Protein AF-A0AAU3KVI6-F1 (afdb_monomer)

Radius of gyration: 30.78 Å; Cα contacts (8 Å, |Δi|>4): 141; chains: 1; bounding box: 35×50×95 Å

Structure (mmCIF, N/CA/C/O backbone):
data_AF-A0AAU3KVI6-F1
#
_entry.id   AF-A0AAU3KVI6-F1
#
loop_
_atom_site.grou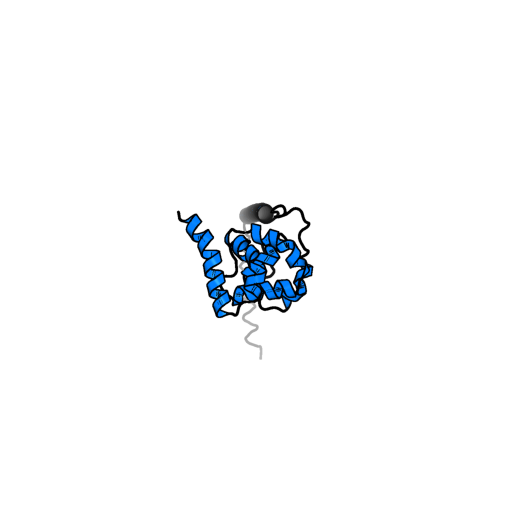p_PDB
_atom_site.id
_atom_site.type_symbol
_atom_site.label_atom_id
_atom_site.label_alt_id
_atom_site.label_comp_id
_atom_site.label_asym_id
_atom_site.label_entity_id
_atom_site.label_seq_id
_atom_site.pdbx_PDB_ins_code
_atom_site.Cartn_x
_atom_site.Cartn_y
_atom_site.Cartn_z
_atom_site.occupancy
_atom_site.B_iso_or_equiv
_atom_site.auth_seq_id
_atom_site.auth_comp_id
_atom_site.auth_asym_id
_atom_site.auth_atom_id
_atom_site.pdbx_PDB_model_num
ATOM 1 N N . MET A 1 1 ? 8.396 -27.488 80.580 1.00 44.91 1 MET A N 1
ATOM 2 C CA . MET A 1 1 ? 9.276 -26.531 79.879 1.00 44.91 1 MET A CA 1
ATOM 3 C C . MET A 1 1 ? 8.370 -25.613 79.078 1.00 44.91 1 MET A C 1
ATOM 5 O O . MET A 1 1 ? 7.793 -26.104 78.116 1.00 44.91 1 MET A O 1
ATOM 9 N N . PRO A 1 2 ? 8.112 -24.376 79.526 1.00 46.41 2 PRO A N 1
ATOM 10 C CA . PRO A 1 2 ? 7.359 -23.418 78.731 1.00 46.41 2 PRO A CA 1
ATOM 11 C C . PRO A 1 2 ? 8.260 -22.784 77.659 1.00 46.41 2 PRO A C 1
ATOM 13 O O . PRO A 1 2 ? 9.461 -22.618 77.860 1.00 46.41 2 PRO A O 1
ATOM 16 N N . ASP A 1 3 ? 7.651 -22.513 76.509 1.00 39.00 3 ASP A N 1
ATOM 17 C CA . ASP A 1 3 ? 8.240 -22.015 75.264 1.00 39.00 3 ASP A CA 1
ATOM 18 C C . ASP A 1 3 ? 8.566 -20.504 75.366 1.00 39.00 3 ASP A C 1
ATOM 20 O O . ASP A 1 3 ? 7.668 -19.720 75.694 1.00 39.00 3 ASP A O 1
ATOM 24 N N . PRO A 1 4 ? 9.814 -20.060 75.102 1.00 50.31 4 PRO A N 1
ATOM 25 C CA . PRO A 1 4 ? 10.242 -18.672 75.299 1.00 50.31 4 PRO A CA 1
ATOM 26 C C . PRO A 1 4 ? 9.672 -17.667 74.281 1.00 50.31 4 PRO A C 1
ATOM 28 O O . PRO A 1 4 ? 9.989 -16.482 74.365 1.00 50.31 4 PRO A O 1
ATOM 31 N N . ILE A 1 5 ? 8.812 -18.086 73.346 1.00 45.97 5 ILE A N 1
ATOM 32 C CA . ILE A 1 5 ? 8.166 -17.171 72.386 1.00 45.97 5 ILE A CA 1
ATOM 33 C C . ILE A 1 5 ? 6.814 -16.627 72.901 1.00 45.97 5 ILE A C 1
ATOM 35 O O . ILE A 1 5 ? 6.356 -15.576 72.452 1.00 45.97 5 ILE A O 1
ATOM 39 N N . ALA A 1 6 ? 6.196 -17.248 73.912 1.00 43.19 6 ALA A N 1
ATOM 40 C CA . ALA A 1 6 ? 4.880 -16.823 74.417 1.00 43.19 6 ALA A CA 1
ATOM 41 C C . ALA A 1 6 ? 4.916 -15.675 75.455 1.00 43.19 6 ALA A C 1
ATOM 43 O O . ALA A 1 6 ? 3.868 -15.108 75.778 1.00 43.19 6 ALA A O 1
ATOM 44 N N . GLU A 1 7 ? 6.097 -15.305 75.961 1.00 45.31 7 GLU A N 1
ATOM 45 C CA . GLU A 1 7 ? 6.272 -14.229 76.956 1.00 45.31 7 GLU A CA 1
ATOM 46 C C . GLU A 1 7 ? 6.505 -12.848 76.303 1.00 45.31 7 GLU A C 1
ATOM 48 O O . GLU A 1 7 ? 6.368 -11.817 76.954 1.00 45.31 7 GLU A O 1
ATOM 53 N N . GLY A 1 8 ? 6.812 -12.801 75.000 1.00 39.56 8 GLY A N 1
ATOM 54 C CA . GLY A 1 8 ? 7.062 -11.548 74.274 1.00 39.56 8 GLY A CA 1
ATOM 55 C C . GLY A 1 8 ? 5.800 -10.828 73.785 1.00 39.56 8 GLY A C 1
ATOM 56 O O . GLY A 1 8 ? 5.838 -9.633 73.506 1.00 39.56 8 GLY A O 1
ATOM 57 N N . CYS A 1 9 ? 4.662 -11.521 73.697 1.00 36.44 9 CYS A N 1
ATOM 58 C CA . CYS A 1 9 ? 3.447 -10.963 73.087 1.00 36.44 9 CYS A CA 1
ATOM 59 C C . CYS A 1 9 ? 2.427 -10.399 74.088 1.00 36.44 9 CYS A C 1
ATOM 61 O O . CYS A 1 9 ? 1.360 -9.953 73.672 1.00 36.44 9 CYS A O 1
ATOM 63 N N . ARG A 1 10 ? 2.726 -10.379 75.395 1.00 42.53 10 ARG A N 1
ATOM 64 C CA . ARG A 1 10 ? 1.794 -9.888 76.432 1.00 42.53 10 ARG A CA 1
ATOM 65 C C . ARG A 1 10 ? 2.142 -8.528 77.050 1.00 42.53 10 ARG A C 1
ATOM 67 O O . ARG A 1 10 ? 1.520 -8.147 78.034 1.00 42.53 10 ARG A O 1
ATOM 74 N N . ALA A 1 11 ? 3.058 -7.767 76.445 1.00 44.28 11 ALA A N 1
ATOM 75 C CA . ALA A 1 11 ? 3.484 -6.456 76.952 1.00 44.28 11 ALA A CA 1
ATOM 76 C C . ALA A 1 11 ? 3.494 -5.324 75.900 1.00 44.28 11 ALA A C 1
ATOM 78 O O . ALA A 1 11 ? 4.289 -4.397 76.007 1.00 44.28 11 ALA A O 1
ATOM 79 N N . ALA A 1 12 ? 2.619 -5.367 74.888 1.00 40.75 12 ALA A N 1
ATOM 80 C CA . ALA A 1 12 ? 2.501 -4.276 73.905 1.00 40.75 12 ALA A CA 1
ATOM 81 C C . ALA A 1 12 ? 1.055 -3.978 73.460 1.00 40.75 12 ALA A C 1
ATOM 83 O O . ALA A 1 12 ? 0.834 -3.471 72.367 1.00 40.75 12 ALA A O 1
ATOM 84 N N . ALA A 1 13 ? 0.055 -4.307 74.283 1.00 44.56 13 ALA A N 1
ATOM 85 C CA . ALA A 1 13 ? -1.359 -4.204 73.903 1.00 44.56 13 ALA A CA 1
ATOM 86 C C . ALA A 1 13 ? -2.167 -3.178 74.720 1.00 44.56 13 ALA A C 1
ATOM 88 O O . ALA A 1 13 ? -3.370 -3.362 74.878 1.00 44.56 13 ALA A O 1
ATOM 89 N N . ALA A 1 14 ? -1.550 -2.118 75.257 1.00 43.88 14 ALA A N 1
ATOM 90 C CA . ALA A 1 14 ? -2.281 -1.218 76.157 1.00 43.88 14 ALA A CA 1
ATOM 91 C C . ALA A 1 14 ? -2.067 0.299 76.007 1.00 43.88 14 ALA A C 1
ATOM 93 O O . ALA A 1 14 ? -2.672 1.005 76.802 1.00 43.88 14 ALA A O 1
ATOM 94 N N . ASP A 1 15 ? -1.297 0.838 75.044 1.00 44.56 15 ASP A N 1
ATOM 95 C CA . ASP A 1 15 ? -0.949 2.276 75.162 1.00 44.56 15 ASP A CA 1
ATOM 96 C C . ASP A 1 15 ? -0.780 3.123 73.884 1.00 44.56 15 ASP A C 1
ATOM 98 O O . ASP A 1 15 ? -0.065 4.119 73.908 1.00 44.56 15 ASP A O 1
ATOM 102 N N . GLN A 1 16 ? -1.410 2.788 72.746 1.00 42.75 16 GLN A N 1
ATOM 103 C CA . GLN A 1 16 ? -1.252 3.609 71.519 1.00 42.75 16 GLN A CA 1
ATOM 104 C C . GLN A 1 16 ? -2.511 3.809 70.657 1.00 42.75 16 GLN A C 1
ATOM 106 O O . GLN A 1 16 ? -2.411 3.982 69.445 1.00 42.75 16 GLN A O 1
ATOM 111 N N . TYR A 1 17 ? -3.706 3.861 71.249 1.00 43.19 17 TYR A N 1
ATOM 112 C CA . TYR A 1 17 ? -4.856 4.463 70.557 1.00 43.19 17 TYR A CA 1
ATOM 113 C C . TYR A 1 17 ? -4.988 5.928 70.965 1.00 43.19 17 TYR A C 1
ATOM 115 O O . TYR A 1 17 ? -5.821 6.301 71.790 1.00 43.19 17 TYR A O 1
ATOM 123 N N . THR A 1 18 ? -4.140 6.779 70.389 1.00 51.50 18 THR A N 1
ATOM 124 C CA . THR A 1 18 ? -4.346 8.226 70.430 1.00 51.50 18 THR A CA 1
ATOM 125 C C . THR A 1 18 ? -5.674 8.515 69.736 1.00 51.50 18 THR A C 1
ATOM 127 O O . THR A 1 18 ? -5.825 8.256 68.542 1.00 51.50 18 THR A O 1
ATOM 130 N N . LEU A 1 19 ? -6.658 9.018 70.485 1.00 48.59 19 LEU A N 1
ATOM 131 C CA . LEU A 1 19 ? -7.910 9.504 69.913 1.00 48.59 19 LEU A CA 1
ATOM 132 C C . LEU A 1 19 ? -7.570 10.614 68.917 1.00 48.59 19 LEU A C 1
ATOM 134 O O . LEU A 1 19 ? -7.146 11.703 69.303 1.00 48.59 19 LEU A O 1
ATOM 138 N N . VAL A 1 20 ? -7.722 10.321 67.628 1.00 55.91 20 VAL A N 1
ATOM 139 C CA . VAL A 1 20 ? -7.576 11.314 66.569 1.00 55.91 20 VAL A CA 1
ATOM 140 C C . VAL A 1 20 ? -8.676 12.359 66.788 1.00 55.91 20 VAL A C 1
ATOM 142 O O . VAL A 1 20 ? -9.851 11.982 66.838 1.00 55.91 20 VAL A O 1
ATOM 145 N N . PRO A 1 21 ? -8.352 13.654 66.962 1.00 71.38 21 PRO A N 1
ATOM 146 C CA . PRO A 1 21 ? -9.370 14.670 67.189 1.00 71.38 21 PRO A CA 1
ATOM 147 C C . PRO A 1 21 ? -10.393 14.657 66.053 1.00 71.38 21 PRO A C 1
ATOM 149 O O . PRO A 1 21 ? -10.012 14.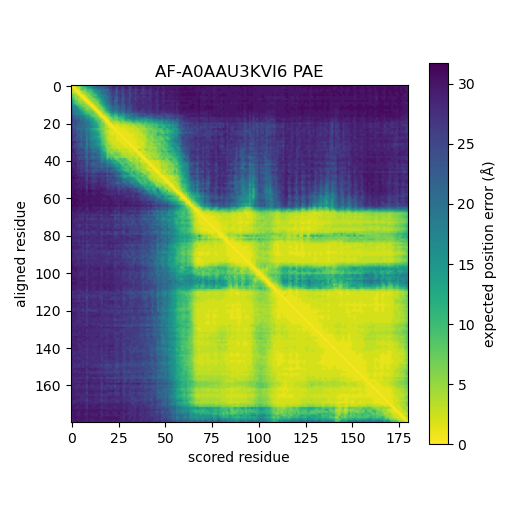608 64.884 1.00 71.38 21 PRO A O 1
ATOM 152 N N . ALA A 1 22 ? -11.686 14.739 66.377 1.00 61.53 22 ALA A N 1
ATOM 153 C CA . ALA A 1 22 ? -12.759 14.686 65.378 1.00 61.53 22 ALA A CA 1
ATOM 154 C C . ALA A 1 22 ? -12.559 15.711 64.243 1.00 61.53 22 ALA A C 1
ATOM 156 O O . ALA A 1 22 ? -12.811 15.405 63.083 1.00 61.53 22 ALA A O 1
ATOM 157 N N . ALA A 1 23 ? -12.000 16.885 64.556 1.00 62.84 23 ALA A N 1
ATOM 158 C CA . ALA A 1 23 ? -11.648 17.910 63.574 1.00 62.84 23 ALA A CA 1
ATOM 159 C C . ALA A 1 23 ? -10.616 17.439 62.528 1.00 62.84 23 ALA A C 1
ATOM 161 O O . ALA A 1 23 ? -10.684 17.837 61.370 1.00 62.84 23 ALA A O 1
ATOM 162 N N . TYR A 1 24 ? -9.678 16.571 62.913 1.00 57.25 24 TYR A N 1
ATOM 163 C CA . TYR A 1 24 ? -8.678 16.012 62.005 1.00 57.25 24 TYR A CA 1
ATOM 164 C C . TYR A 1 24 ? -9.284 14.951 61.080 1.00 57.25 24 TYR A C 1
ATOM 166 O O . TYR A 1 24 ? -8.958 14.918 59.897 1.00 57.25 24 TYR A O 1
ATOM 174 N N . VAL A 1 25 ? -10.208 14.129 61.594 1.00 62.81 25 VAL A N 1
ATOM 175 C CA . VAL A 1 25 ? -10.951 13.153 60.778 1.00 62.81 25 VAL A CA 1
ATOM 176 C C . VAL A 1 25 ? -11.848 13.867 59.767 1.00 62.81 25 VAL A C 1
ATOM 178 O O . VAL A 1 25 ? -11.845 13.498 58.599 1.00 62.81 25 VAL A O 1
ATOM 181 N N . VAL A 1 26 ? -12.556 14.922 60.183 1.00 69.75 26 VAL A N 1
ATOM 182 C CA . VAL A 1 26 ? -13.393 15.733 59.281 1.00 69.75 26 VAL A CA 1
ATOM 183 C C . VAL A 1 26 ? -12.552 16.374 58.178 1.00 69.75 26 VAL A C 1
ATOM 185 O O . VAL A 1 26 ? -12.921 16.275 57.015 1.00 69.75 26 VAL A O 1
ATOM 188 N N . ARG A 1 27 ? -11.389 16.947 58.512 1.00 70.06 27 ARG A N 1
ATOM 189 C CA . ARG A 1 27 ? -10.481 17.524 57.511 1.00 70.06 27 ARG A CA 1
ATOM 190 C C . ARG A 1 27 ? -9.964 16.477 56.517 1.00 70.06 27 ARG A C 1
ATOM 192 O O . ARG A 1 27 ? -9.928 16.748 55.329 1.00 70.06 27 ARG A O 1
ATOM 199 N N . LEU A 1 28 ? -9.597 15.284 56.988 1.00 55.28 28 LEU A N 1
ATOM 200 C CA . LEU A 1 28 ? -9.160 14.192 56.111 1.00 55.28 28 LEU A CA 1
ATOM 201 C C . LEU A 1 28 ? -10.276 13.705 55.184 1.00 55.28 28 LEU A C 1
ATOM 203 O O . LEU A 1 28 ? -10.006 13.372 54.038 1.00 55.28 28 LEU A O 1
ATOM 207 N N . LEU A 1 29 ? -11.518 13.642 55.667 1.00 59.44 29 LEU A N 1
ATOM 208 C CA . LEU A 1 29 ? -12.657 13.270 54.828 1.00 59.44 29 LEU A CA 1
ATOM 209 C C . LEU A 1 29 ? -12.931 14.332 53.758 1.00 59.44 29 LEU A C 1
ATOM 211 O O . LEU A 1 29 ? -13.143 13.962 52.610 1.00 59.44 29 LEU A O 1
ATOM 215 N N . ASP A 1 30 ? -12.832 15.615 54.107 1.00 67.38 30 ASP A N 1
ATOM 216 C CA . ASP A 1 30 ? -12.979 16.733 53.166 1.00 67.38 30 ASP A CA 1
ATOM 217 C C . ASP A 1 30 ? -11.855 16.725 52.110 1.00 67.38 30 ASP A C 1
ATOM 219 O O . ASP A 1 30 ? -12.116 16.792 50.912 1.00 67.38 30 ASP A O 1
ATOM 223 N N . GLU A 1 31 ? -10.602 16.489 52.524 1.00 66.31 31 GLU A N 1
ATOM 224 C CA . GLU A 1 31 ? -9.456 16.292 51.619 1.00 66.31 31 GLU A CA 1
ATOM 225 C C . GLU A 1 31 ? -9.655 15.068 50.692 1.00 66.31 31 GLU A C 1
ATOM 227 O O . GLU A 1 31 ? -9.320 15.106 49.503 1.00 66.31 31 GLU A O 1
ATOM 232 N N . LEU A 1 32 ? -10.239 13.974 51.194 1.00 51.00 32 LEU A N 1
ATOM 233 C CA . LEU A 1 32 ? -10.548 12.777 50.399 1.00 51.00 32 LEU A CA 1
ATOM 234 C C . LEU A 1 32 ? -11.724 12.988 49.430 1.00 51.00 32 LEU A C 1
ATOM 236 O O . LEU A 1 32 ? -11.730 12.429 48.332 1.00 51.00 32 LEU A O 1
ATOM 240 N N . GLU A 1 33 ? -12.723 13.784 49.805 1.00 65.31 33 GLU A N 1
ATOM 241 C CA . GLU A 1 33 ? -13.846 14.146 48.934 1.00 65.31 33 GLU A CA 1
ATOM 242 C C . GLU A 1 33 ? -13.423 15.146 47.857 1.00 65.31 33 GLU A C 1
ATOM 244 O O . GLU A 1 33 ? -13.804 14.996 46.690 1.00 65.31 33 GLU A O 1
ATOM 249 N N . GLN A 1 34 ? -12.562 16.101 48.209 1.00 63.69 34 GLN A N 1
ATOM 250 C CA . GLN A 1 34 ? -11.978 17.053 47.273 1.00 63.69 34 GLN A CA 1
ATOM 251 C C . GLN A 1 34 ? -11.092 16.337 46.247 1.00 63.69 34 GLN A C 1
ATOM 253 O O . GLN A 1 34 ? -11.298 16.498 45.044 1.00 63.69 34 GLN A O 1
ATOM 258 N N . THR A 1 35 ? -10.207 15.436 46.687 1.00 47.97 35 THR A N 1
ATOM 259 C CA . THR A 1 35 ? -9.390 14.618 45.771 1.00 47.97 35 THR A CA 1
ATOM 260 C C . THR A 1 35 ? -10.230 13.672 44.909 1.00 47.97 35 THR A C 1
ATOM 262 O O . THR A 1 35 ? -9.941 13.517 43.723 1.00 47.97 35 THR A O 1
ATOM 265 N N . ARG A 1 36 ? -11.312 13.080 45.440 1.00 53.78 36 ARG A N 1
ATOM 266 C CA . ARG A 1 36 ? -12.259 12.269 44.646 1.00 53.78 36 ARG A CA 1
ATOM 267 C C . ARG A 1 36 ? -12.964 13.104 43.575 1.00 53.78 36 ARG A C 1
ATOM 269 O O . ARG A 1 36 ? -13.166 12.622 42.458 1.00 53.78 36 ARG A O 1
ATOM 276 N N . THR A 1 37 ? -13.336 14.336 43.903 1.00 64.88 37 THR A N 1
ATOM 277 C CA . THR A 1 37 ? -14.001 15.264 42.978 1.00 64.88 37 THR A CA 1
ATOM 278 C C . THR A 1 37 ? -13.039 15.728 41.888 1.00 64.88 37 THR A C 1
ATOM 280 O O . THR A 1 37 ? -13.391 15.696 40.711 1.00 64.88 37 THR A O 1
ATOM 283 N N . GLU A 1 38 ? -11.800 16.060 42.250 1.00 60.25 38 GLU A N 1
ATOM 284 C CA . GLU A 1 38 ? -10.736 16.415 41.306 1.00 60.25 38 GLU A CA 1
ATOM 285 C C . GLU A 1 38 ? -10.385 15.244 40.377 1.00 60.25 38 GLU A C 1
ATOM 287 O O . GLU A 1 38 ? -10.327 15.421 39.162 1.00 60.25 38 GLU A O 1
ATOM 292 N N . GLN A 1 39 ? -10.244 14.024 40.907 1.00 51.97 39 GLN A N 1
ATOM 293 C CA . GLN A 1 39 ? -10.018 12.821 40.095 1.00 51.97 39 GLN A CA 1
ATOM 294 C C . GLN A 1 39 ? -11.201 12.512 39.171 1.00 51.97 39 GLN A C 1
ATOM 296 O O . GLN A 1 39 ? -10.991 12.098 38.032 1.00 51.97 39 GLN A O 1
ATOM 301 N N . SER A 1 40 ? -12.435 12.753 39.623 1.00 58.94 40 SER A N 1
ATOM 302 C CA . SER A 1 40 ? -13.636 12.600 38.793 1.00 58.94 40 SER A CA 1
ATOM 303 C C . SER A 1 40 ? -13.701 13.662 37.692 1.00 58.94 40 SER A C 1
ATOM 305 O O . SER A 1 40 ? -14.036 13.338 36.557 1.00 58.94 40 SER A O 1
ATOM 307 N N . ALA A 1 41 ? -13.318 14.908 37.980 1.00 57.72 41 ALA A N 1
ATOM 308 C CA . ALA A 1 41 ? -13.243 15.980 36.989 1.00 57.72 41 ALA A CA 1
ATOM 309 C C . ALA A 1 41 ? -12.151 15.714 35.942 1.00 57.72 41 ALA A C 1
ATOM 311 O O . ALA A 1 41 ? -12.402 15.865 34.749 1.00 57.72 41 ALA A O 1
ATOM 312 N N . VAL A 1 42 ? -10.974 15.240 36.364 1.00 51.09 42 VAL A N 1
ATOM 313 C CA . VAL A 1 42 ? -9.896 14.809 35.460 1.00 51.09 42 VAL A CA 1
ATOM 314 C C . VAL A 1 42 ? -10.325 13.596 34.633 1.00 51.09 42 VAL A C 1
ATOM 316 O O . VAL A 1 42 ? -10.014 13.535 33.448 1.00 51.09 42 VAL A O 1
ATOM 319 N N . HIS A 1 43 ? -11.079 12.654 35.208 1.00 41.16 43 HIS A N 1
ATOM 320 C CA . HIS A 1 43 ? -11.635 11.513 34.478 1.00 41.16 43 HIS A CA 1
ATOM 321 C C . HIS A 1 43 ? -12.649 11.951 33.414 1.00 41.16 43 HIS A C 1
ATOM 323 O O . HIS A 1 43 ? -12.557 11.501 32.277 1.00 41.16 43 HIS A O 1
ATOM 329 N N . VAL A 1 44 ? -13.555 12.878 33.741 1.00 52.44 44 VAL A N 1
ATOM 330 C CA . VAL A 1 44 ? -14.509 13.458 32.781 1.00 52.44 44 VAL A CA 1
ATOM 331 C C . VAL A 1 44 ? -13.786 14.270 31.704 1.00 52.44 44 VAL A C 1
ATOM 333 O O . VAL A 1 44 ? -14.114 14.128 30.535 1.00 52.44 44 VAL A O 1
ATOM 336 N N . GLN A 1 45 ? -12.757 15.049 32.050 1.00 49.06 45 GLN A N 1
ATOM 337 C CA . GLN A 1 45 ? -11.931 15.769 31.071 1.00 49.06 45 GLN A CA 1
ATOM 338 C C . GLN A 1 45 ? -11.108 14.827 30.184 1.00 49.06 45 GLN A C 1
ATOM 340 O O . GLN A 1 45 ? -10.932 15.110 29.004 1.00 49.06 45 GLN A O 1
ATOM 345 N N . LEU A 1 46 ? -10.623 13.702 30.716 1.00 45.00 46 LEU A N 1
ATOM 346 C CA . LEU A 1 46 ? -9.959 12.654 29.936 1.00 45.00 46 LEU A CA 1
ATOM 347 C C . LEU A 1 46 ? -10.943 11.912 29.034 1.00 45.00 46 LEU A C 1
ATOM 349 O O . LEU A 1 46 ? -10.561 11.553 27.927 1.00 45.00 46 LEU A O 1
ATOM 353 N N . MET A 1 47 ? -12.184 11.687 29.474 1.00 37.09 47 MET A N 1
ATOM 354 C CA . MET A 1 47 ? -13.242 11.117 28.635 1.00 37.09 47 MET A CA 1
ATOM 355 C C . MET A 1 47 ? -13.670 12.099 27.540 1.00 37.09 47 MET A C 1
ATOM 357 O O . MET A 1 47 ? -13.710 11.694 26.391 1.00 37.09 47 MET A O 1
ATOM 361 N N . ASP A 1 48 ? -13.847 13.387 27.843 1.00 46.50 48 ASP A N 1
ATOM 362 C CA . ASP A 1 48 ? -14.174 14.437 26.861 1.00 46.50 48 ASP A CA 1
ATOM 363 C C . ASP A 1 48 ? -13.010 14.678 25.878 1.00 46.50 48 ASP A C 1
ATOM 365 O O . ASP A 1 48 ? -13.202 14.825 24.674 1.00 46.50 48 ASP A O 1
ATOM 369 N N . ALA A 1 49 ? -11.760 14.624 26.350 1.00 41.25 49 ALA A N 1
ATOM 370 C CA . ALA A 1 49 ? -10.584 14.643 25.480 1.00 41.25 49 ALA A CA 1
ATOM 371 C C . ALA A 1 49 ? -10.484 13.371 24.624 1.00 41.25 49 ALA A C 1
ATOM 373 O O . ALA A 1 49 ? -10.074 13.447 23.470 1.00 41.25 49 ALA A O 1
ATOM 374 N N . ARG A 1 50 ? -10.876 12.209 25.157 1.00 41.75 50 ARG A N 1
ATOM 375 C CA . ARG A 1 50 ? -10.928 10.940 24.421 1.00 41.75 50 ARG A CA 1
ATOM 376 C C . ARG A 1 50 ? -12.062 10.927 23.400 1.00 41.75 50 ARG A C 1
ATOM 378 O O . ARG A 1 50 ? -11.853 10.393 22.317 1.00 41.75 50 ARG A O 1
ATOM 385 N N . ASP A 1 51 ? -13.186 11.570 23.685 1.00 40.22 51 ASP A N 1
ATOM 386 C CA . ASP A 1 51 ? -14.295 11.765 22.750 1.00 40.22 51 ASP A CA 1
ATOM 387 C C . ASP A 1 51 ? -13.914 12.766 21.650 1.00 40.22 51 ASP A C 1
ATOM 389 O O . ASP A 1 51 ? -14.187 12.507 20.484 1.00 40.22 51 ASP A O 1
ATOM 393 N N . ARG A 1 52 ? -13.144 13.821 21.958 1.00 44.38 52 ARG A N 1
ATOM 394 C CA . ARG A 1 52 ? -12.570 14.740 20.948 1.00 44.38 52 ARG A CA 1
ATOM 395 C C . ARG A 1 52 ? -11.466 14.112 20.101 1.00 44.38 52 ARG A C 1
ATOM 397 O O . ARG A 1 52 ? -11.352 14.407 18.914 1.00 44.38 52 ARG A O 1
ATOM 404 N N . VAL A 1 53 ? -10.648 13.238 20.689 1.00 46.12 53 VAL A N 1
ATOM 405 C CA . VAL A 1 53 ? -9.707 12.397 19.934 1.00 46.12 53 VAL A CA 1
ATOM 406 C C . VAL A 1 53 ? -10.492 11.419 19.061 1.00 46.12 53 VAL A C 1
ATOM 408 O O . VAL A 1 53 ? -10.159 11.273 17.894 1.00 46.12 53 VAL A O 1
ATOM 411 N N . THR A 1 54 ? -11.595 10.855 19.560 1.00 39.50 54 THR A N 1
ATOM 412 C CA . THR A 1 54 ? -12.495 9.993 18.781 1.00 39.50 54 THR A CA 1
ATOM 413 C C . THR A 1 54 ? -13.179 10.767 17.647 1.00 39.50 54 THR A C 1
ATOM 415 O O . THR A 1 54 ? -13.263 10.236 16.549 1.00 39.50 54 THR A O 1
ATOM 418 N N . GLU A 1 55 ? -13.586 12.025 17.832 1.00 40.56 55 GLU A N 1
ATOM 419 C CA . GLU A 1 55 ? -14.127 12.896 16.770 1.00 40.56 55 GLU A CA 1
ATOM 420 C C . GLU A 1 55 ? -13.071 13.312 15.730 1.00 40.56 55 GLU A C 1
ATOM 422 O O . GLU A 1 55 ? -13.402 13.480 14.561 1.00 40.56 55 GLU A O 1
ATOM 427 N N . LEU A 1 56 ? -11.792 13.431 16.106 1.00 40.41 56 LEU A N 1
ATOM 428 C CA . LEU A 1 56 ? -10.687 13.663 15.159 1.00 40.41 56 LEU A CA 1
ATOM 429 C C . LEU A 1 56 ? -10.198 12.372 14.475 1.00 40.41 56 LEU A C 1
ATOM 431 O O . LEU A 1 56 ? -9.599 12.424 13.395 1.00 40.41 56 LEU A O 1
ATOM 435 N N . GLU A 1 57 ? -10.433 11.214 15.096 1.00 42.19 57 GLU A N 1
ATOM 436 C CA . GLU A 1 57 ? -10.102 9.880 14.583 1.00 42.19 57 GLU A CA 1
ATOM 437 C C . GLU A 1 57 ? -11.228 9.256 13.749 1.00 42.19 57 GLU A C 1
ATOM 439 O O . GLU A 1 57 ? -10.961 8.385 12.914 1.00 42.19 57 GLU A O 1
ATOM 444 N N . THR A 1 58 ? -12.464 9.717 13.928 1.00 42.28 58 THR A N 1
ATOM 445 C CA . THR A 1 58 ? -13.647 9.199 13.246 1.00 42.28 58 THR A CA 1
ATOM 446 C C . THR A 1 58 ? -14.006 10.119 12.094 1.00 42.28 58 THR A C 1
ATOM 448 O O . THR A 1 58 ? -14.282 11.295 12.280 1.00 42.28 58 THR A O 1
ATOM 451 N N . PHE A 1 59 ? -14.065 9.531 10.901 1.00 42.69 59 PHE A N 1
ATOM 452 C CA . PHE A 1 59 ? -14.635 10.124 9.695 1.00 42.69 59 PHE A CA 1
ATOM 453 C C . PHE A 1 59 ? -13.703 11.064 8.914 1.00 42.69 59 PHE A C 1
ATOM 455 O O . PHE A 1 59 ? -13.829 12.285 8.911 1.00 42.69 59 PHE A O 1
ATOM 462 N N . MET A 1 60 ? -12.829 10.463 8.101 1.00 42.34 60 MET A N 1
ATOM 463 C CA . MET A 1 60 ? -12.795 10.945 6.721 1.00 42.34 60 MET A CA 1
ATOM 464 C C . MET A 1 60 ? -14.089 10.441 6.070 1.00 42.34 60 MET A C 1
ATOM 466 O O . MET A 1 60 ? -14.278 9.221 6.028 1.00 42.34 60 MET A O 1
ATOM 470 N N . PRO A 1 61 ? -14.994 11.325 5.610 1.00 41.34 61 PRO A N 1
ATOM 471 C CA . PRO A 1 61 ? -16.028 10.904 4.679 1.00 41.34 61 PRO A CA 1
ATOM 472 C C . PRO A 1 61 ? -15.307 10.273 3.495 1.00 41.34 61 PRO A C 1
ATOM 474 O O . PRO A 1 61 ? -14.281 10.807 3.072 1.00 41.34 61 PRO A O 1
ATOM 477 N N . GLY A 1 62 ? -15.825 9.137 3.031 1.00 41.03 62 GLY A N 1
ATOM 478 C CA . GLY A 1 62 ? -15.268 8.333 1.952 1.00 41.03 62 GLY A CA 1
ATOM 479 C C . GLY A 1 62 ? -14.499 9.161 0.932 1.00 41.03 62 GLY A C 1
ATOM 480 O O . GLY A 1 62 ? -15.061 9.974 0.200 1.00 41.03 62 GLY A O 1
ATOM 481 N N . ILE A 1 63 ? -13.192 8.933 0.912 1.00 44.97 63 ILE A N 1
ATOM 482 C CA . ILE A 1 63 ? -12.416 8.995 -0.316 1.00 44.97 63 ILE A CA 1
ATOM 483 C C . ILE A 1 63 ? -13.187 8.055 -1.264 1.00 44.97 63 ILE A C 1
ATOM 485 O O . ILE A 1 63 ? -13.227 6.853 -1.016 1.00 44.97 63 ILE A O 1
ATOM 489 N N . GLY A 1 64 ? -13.941 8.626 -2.210 1.00 43.41 64 GLY A N 1
ATOM 490 C CA . GLY A 1 64 ? -14.895 7.963 -3.112 1.00 43.41 64 GLY A CA 1
ATOM 491 C C . GLY A 1 64 ? -16.241 7.508 -2.510 1.00 43.41 64 GLY A C 1
ATOM 492 O O . GLY A 1 64 ? -16.341 7.010 -1.397 1.00 43.41 64 GLY A O 1
ATOM 493 N N . ALA A 1 65 ? -17.311 7.666 -3.292 1.00 47.09 65 ALA A N 1
ATOM 494 C CA . ALA A 1 65 ? -18.728 7.554 -2.916 1.00 47.09 65 ALA A CA 1
ATOM 495 C C . ALA A 1 65 ? -19.266 6.136 -2.563 1.00 47.09 65 ALA A C 1
ATOM 497 O O . ALA A 1 65 ? -20.456 5.879 -2.748 1.00 47.09 65 ALA A O 1
ATOM 498 N N . GLY A 1 66 ? -18.424 5.212 -2.085 1.00 56.84 66 GLY A N 1
ATOM 499 C CA . GLY A 1 66 ? -18.804 3.843 -1.701 1.00 56.84 66 GLY A CA 1
ATOM 500 C C . GLY A 1 66 ? -18.817 3.615 -0.184 1.00 56.84 66 GLY A C 1
ATOM 501 O O . GLY A 1 66 ? -18.127 4.311 0.559 1.00 56.84 66 GLY A O 1
ATOM 502 N N . GLU A 1 67 ? -19.594 2.634 0.292 1.00 68.94 67 GLU A N 1
ATOM 503 C CA . GLU A 1 67 ? -19.484 2.171 1.684 1.00 68.94 67 GLU A CA 1
ATOM 504 C C . GLU A 1 67 ? -18.071 1.613 1.949 1.00 68.94 67 GLU A C 1
ATOM 506 O O . GLU A 1 67 ? -17.550 0.870 1.113 1.00 68.94 67 GLU A O 1
ATOM 511 N N . PRO A 1 68 ? -17.449 1.926 3.104 1.00 81.62 68 PRO A N 1
ATOM 512 C CA . PRO A 1 68 ? -16.171 1.335 3.482 1.00 81.62 68 PRO A CA 1
ATOM 513 C C . PRO A 1 68 ? -16.258 -0.192 3.526 1.00 81.62 68 PRO A C 1
ATOM 515 O O . PRO A 1 68 ? -17.215 -0.758 4.060 1.00 81.62 68 PRO A O 1
ATOM 518 N N . MET A 1 69 ? -15.221 -0.871 3.039 1.00 86.50 69 MET A N 1
ATOM 519 C CA . MET A 1 69 ? -15.142 -2.324 3.141 1.00 86.50 69 MET A CA 1
ATOM 520 C C . MET A 1 69 ? -15.116 -2.751 4.619 1.00 86.50 69 MET A C 1
ATOM 522 O O . MET A 1 69 ? -14.438 -2.124 5.444 1.00 86.50 69 MET A O 1
ATOM 526 N N . PRO A 1 70 ? -15.798 -3.845 4.997 1.00 86.38 70 PRO A N 1
ATOM 527 C CA . PRO A 1 70 ? -15.747 -4.332 6.365 1.00 86.38 70 PRO A CA 1
ATOM 528 C C . PRO A 1 70 ? -14.351 -4.883 6.683 1.00 86.38 70 PRO A C 1
ATOM 530 O O . PRO A 1 70 ? -13.768 -5.634 5.905 1.00 86.38 70 PRO A O 1
ATOM 533 N N . LEU A 1 71 ? -13.825 -4.585 7.877 1.00 84.38 71 LEU A N 1
ATOM 534 C CA . LEU A 1 71 ? -12.503 -5.074 8.304 1.00 84.38 71 LEU A CA 1
ATOM 535 C C . LEU A 1 71 ? -12.408 -6.613 8.292 1.00 84.38 71 LEU A C 1
ATOM 537 O O . LEU A 1 71 ? -11.327 -7.167 8.100 1.00 84.38 71 LEU A O 1
ATOM 541 N N . SER A 1 72 ? -13.539 -7.306 8.464 1.00 86.25 72 SER A N 1
ATOM 542 C CA . SER A 1 72 ? -13.623 -8.767 8.385 1.00 86.25 72 SER A CA 1
ATOM 543 C C . SER A 1 72 ? -13.212 -9.325 7.021 1.00 86.25 72 SER A C 1
ATOM 545 O O . SER A 1 72 ? -12.690 -10.438 6.985 1.00 86.25 72 SER A O 1
ATOM 547 N N . ALA A 1 73 ? -13.343 -8.557 5.932 1.00 85.62 73 ALA A N 1
ATOM 548 C CA . ALA A 1 73 ? -12.855 -8.949 4.606 1.00 85.62 73 ALA A CA 1
ATOM 549 C C . ALA A 1 73 ? -11.335 -9.201 4.599 1.00 85.62 73 ALA A C 1
ATOM 551 O O . ALA A 1 73 ? -10.838 -10.039 3.855 1.00 85.62 73 ALA A O 1
ATOM 552 N N . PHE A 1 74 ? -10.596 -8.536 5.491 1.00 88.50 74 PHE A N 1
ATOM 553 C CA . PHE A 1 74 ? -9.142 -8.648 5.609 1.00 88.50 74 PHE A CA 1
ATOM 554 C C . PHE A 1 74 ? -8.693 -9.563 6.755 1.00 88.50 74 PHE A C 1
ATOM 556 O O . PHE A 1 74 ? -7.491 -9.707 6.978 1.00 88.50 74 PHE A O 1
ATOM 563 N N . ALA A 1 75 ? -9.618 -10.175 7.505 1.00 87.69 75 ALA A N 1
ATOM 564 C CA . ALA A 1 75 ? -9.306 -10.859 8.763 1.00 87.69 75 ALA A CA 1
ATOM 565 C C . ALA A 1 75 ? -8.280 -11.989 8.596 1.00 87.69 75 ALA A C 1
ATOM 567 O O . ALA A 1 75 ? -7.339 -12.082 9.383 1.00 87.69 75 ALA A O 1
ATOM 568 N N . ASN A 1 76 ? -8.428 -12.810 7.551 1.00 87.44 76 ASN A N 1
ATOM 569 C CA . ASN A 1 76 ? -7.494 -13.899 7.275 1.00 87.44 76 ASN A CA 1
ATOM 570 C C . ASN A 1 76 ? -6.086 -13.359 6.981 1.00 87.44 76 ASN A C 1
ATOM 572 O O . ASN A 1 76 ? -5.123 -13.755 7.630 1.00 87.44 76 ASN A O 1
ATOM 576 N N . TRP A 1 77 ? -5.976 -12.374 6.084 1.00 87.19 77 TRP A N 1
ATOM 577 C CA . TRP A 1 77 ? -4.697 -11.741 5.751 1.00 87.19 77 TRP A CA 1
ATOM 578 C C . TRP A 1 77 ? -4.037 -11.076 6.967 1.00 87.19 77 TRP A C 1
ATOM 580 O O . TRP A 1 77 ? -2.853 -11.281 7.231 1.00 87.19 77 TRP A O 1
ATOM 590 N N . LEU A 1 78 ? -4.813 -10.322 7.752 1.00 86.50 78 LEU A N 1
ATOM 591 C CA . LEU A 1 78 ? -4.345 -9.670 8.976 1.00 86.50 78 LEU A CA 1
ATOM 592 C C . LEU A 1 78 ? -3.821 -10.665 10.021 1.00 86.50 78 LEU A C 1
ATOM 594 O O . LEU A 1 78 ? -2.976 -10.289 10.836 1.00 86.50 78 LEU A O 1
ATOM 598 N N . HIS A 1 79 ? -4.306 -11.908 9.998 1.00 81.69 79 HIS A N 1
ATOM 599 C CA . HIS A 1 79 ? -3.893 -12.959 10.918 1.00 81.69 79 HIS A CA 1
ATOM 600 C C . HIS A 1 79 ? -2.664 -13.742 10.434 1.00 81.69 79 HIS A C 1
ATOM 602 O O . HIS A 1 79 ? -1.804 -14.070 11.249 1.00 81.69 79 HIS A O 1
ATOM 608 N N . THR A 1 80 ? -2.566 -14.043 9.136 1.00 78.69 80 THR A N 1
ATOM 609 C CA . THR A 1 80 ? -1.621 -15.058 8.634 1.00 78.69 80 THR A CA 1
ATOM 610 C C . THR A 1 80 ? -0.442 -14.514 7.834 1.00 78.69 80 THR A C 1
ATOM 612 O O . THR A 1 80 ? 0.507 -15.257 7.591 1.00 78.69 80 THR A O 1
ATOM 615 N N . ALA A 1 81 ? -0.496 -13.268 7.363 1.00 83.12 81 ALA A N 1
ATOM 616 C CA . ALA A 1 81 ? 0.462 -12.766 6.382 1.00 83.12 81 ALA A CA 1
ATOM 617 C C . ALA A 1 81 ? 1.636 -11.973 6.975 1.00 83.12 81 ALA A C 1
ATOM 619 O O . ALA A 1 81 ? 1.543 -11.395 8.061 1.00 83.12 81 ALA A O 1
ATOM 620 N N . ASP A 1 82 ? 2.718 -11.882 6.194 1.00 81.19 82 ASP A N 1
ATOM 621 C CA . ASP A 1 82 ? 3.773 -10.886 6.390 1.00 81.19 82 ASP A CA 1
ATOM 622 C C . ASP A 1 82 ? 3.283 -9.507 5.917 1.00 81.19 82 ASP A C 1
ATOM 624 O O . ASP A 1 82 ? 2.792 -9.356 4.794 1.00 81.19 82 ASP A O 1
ATOM 628 N N . ARG A 1 83 ? 3.374 -8.500 6.791 1.00 83.50 83 ARG A N 1
ATOM 629 C CA . ARG A 1 83 ? 2.675 -7.212 6.649 1.00 83.50 83 ARG A CA 1
ATOM 630 C C . ARG A 1 83 ? 3.632 -6.042 6.812 1.00 83.50 83 ARG A C 1
ATOM 632 O O . ARG A 1 83 ? 4.475 -6.029 7.704 1.00 83.50 83 ARG A O 1
ATOM 639 N N . GLY A 1 84 ? 3.434 -5.025 5.979 1.00 84.94 84 GLY A N 1
ATOM 640 C CA . GLY A 1 84 ? 4.142 -3.746 6.041 1.00 84.94 84 GLY A CA 1
ATOM 641 C C . GLY A 1 84 ? 3.184 -2.572 6.233 1.00 84.94 84 GLY A C 1
ATOM 642 O O . GLY A 1 84 ? 1.968 -2.716 6.064 1.00 84.94 84 GLY A O 1
ATOM 643 N N . LEU A 1 85 ? 3.736 -1.400 6.557 1.00 86.50 85 LEU A N 1
ATOM 644 C CA . LEU A 1 85 ? 2.960 -0.164 6.723 1.00 86.50 85 LEU A CA 1
ATOM 645 C C . LEU A 1 85 ? 2.186 0.198 5.447 1.00 86.50 85 LEU A C 1
ATOM 647 O O . LEU A 1 85 ? 1.021 0.574 5.533 1.00 86.50 85 LEU A O 1
ATOM 651 N N . SER A 1 86 ? 2.772 -0.052 4.275 1.00 87.88 86 SER A N 1
ATOM 652 C CA . SER A 1 86 ? 2.131 0.138 2.971 1.00 87.88 86 SER A CA 1
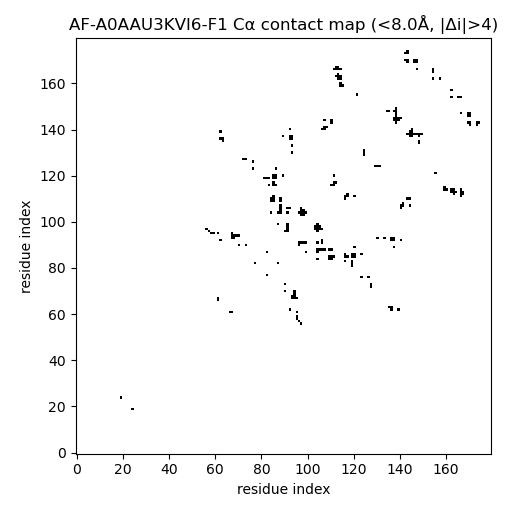ATOM 653 C C . SER A 1 86 ? 0.868 -0.707 2.779 1.00 87.88 86 SER A C 1
ATOM 655 O O . SER A 1 86 ? -0.191 -0.184 2.440 1.00 87.88 86 SER A O 1
ATOM 657 N N . SER A 1 87 ? 0.923 -2.002 3.099 1.00 89.00 87 SER A N 1
ATOM 658 C CA . SER A 1 87 ? -0.261 -2.877 3.044 1.00 89.00 87 SER A CA 1
ATOM 659 C C . SER A 1 87 ? -1.330 -2.493 4.078 1.00 89.00 87 SER A C 1
ATOM 661 O O . SER A 1 87 ? -2.523 -2.647 3.833 1.00 89.00 87 SER A O 1
ATOM 663 N N . HIS A 1 88 ? -0.926 -1.952 5.231 1.00 89.00 88 HIS A N 1
ATOM 664 C CA . HIS A 1 88 ? -1.858 -1.427 6.229 1.00 89.00 88 HIS A CA 1
ATOM 665 C C . HIS A 1 88 ? -2.525 -0.127 5.775 1.00 89.00 88 HIS A C 1
ATOM 667 O O . HIS A 1 88 ? -3.700 0.067 6.075 1.00 89.00 88 HIS A O 1
ATOM 673 N N . ALA A 1 89 ? -1.815 0.737 5.045 1.00 88.25 89 ALA A N 1
ATOM 674 C CA . ALA A 1 89 ? -2.389 1.955 4.484 1.00 88.25 89 ALA A CA 1
ATOM 675 C C . ALA A 1 89 ? -3.519 1.644 3.496 1.00 88.25 89 ALA A C 1
ATOM 677 O O . ALA A 1 89 ? -4.555 2.300 3.559 1.00 88.25 89 ALA A O 1
ATOM 678 N N . ILE A 1 90 ? -3.372 0.592 2.678 1.00 90.62 90 ILE A N 1
ATOM 679 C CA . ILE A 1 90 ? -4.451 0.087 1.813 1.00 90.62 90 ILE A CA 1
ATOM 680 C C . ILE A 1 90 ? -5.678 -0.290 2.651 1.00 90.62 90 ILE A C 1
ATOM 682 O O . ILE A 1 90 ? -6.762 0.240 2.432 1.00 90.62 90 ILE A O 1
ATOM 686 N N . ILE A 1 91 ? -5.517 -1.158 3.655 1.00 90.25 91 ILE A N 1
ATOM 687 C CA . ILE A 1 91 ? -6.643 -1.591 4.502 1.00 90.25 91 ILE A CA 1
ATOM 688 C C . ILE A 1 91 ? -7.268 -0.392 5.229 1.00 90.25 91 ILE A C 1
ATOM 690 O O . ILE A 1 91 ? -8.490 -0.287 5.307 1.00 90.25 91 ILE A O 1
ATOM 694 N N . GLY A 1 92 ? -6.454 0.526 5.751 1.00 86.38 92 GLY A N 1
ATOM 695 C CA . GLY A 1 92 ? -6.929 1.733 6.424 1.00 86.38 92 GLY A CA 1
ATOM 696 C C . GLY A 1 92 ? -7.774 2.614 5.506 1.00 86.38 92 GLY A C 1
ATOM 697 O O . GLY A 1 92 ? -8.870 3.013 5.894 1.00 86.38 92 GLY A O 1
ATOM 698 N N . ALA A 1 93 ? -7.319 2.833 4.271 1.00 86.38 93 ALA A N 1
ATOM 699 C CA . ALA A 1 93 ? -8.053 3.594 3.264 1.00 86.38 93 ALA A CA 1
ATOM 700 C C . ALA A 1 93 ? -9.388 2.934 2.899 1.00 86.38 93 ALA A C 1
ATOM 702 O O . ALA A 1 93 ? -10.426 3.589 2.933 1.00 86.38 93 ALA A O 1
ATOM 703 N N . LEU A 1 94 ? -9.378 1.626 2.631 1.00 88.44 94 LEU A N 1
ATOM 704 C CA . LEU A 1 94 ? -10.571 0.893 2.194 1.00 88.44 94 LEU A CA 1
ATOM 705 C C . LEU A 1 94 ? -11.600 0.679 3.307 1.00 88.44 94 LEU A C 1
ATOM 707 O O . LEU A 1 94 ? -12.792 0.586 3.035 1.00 88.44 94 LEU A O 1
ATOM 711 N N . THR A 1 95 ? -11.155 0.600 4.562 1.00 85.19 95 THR A N 1
ATOM 712 C CA . THR A 1 95 ? -12.037 0.400 5.727 1.00 85.19 95 THR A CA 1
ATOM 713 C C . THR A 1 95 ? -12.391 1.706 6.445 1.00 85.19 95 THR A C 1
ATOM 715 O O . THR A 1 95 ? -13.146 1.679 7.418 1.00 85.19 95 THR A O 1
ATOM 718 N N . GLY A 1 96 ? -11.829 2.843 6.015 1.00 79.94 96 GLY A N 1
ATOM 719 C CA . GLY A 1 96 ? -11.973 4.139 6.686 1.00 79.94 96 GLY A CA 1
ATOM 720 C C . GLY A 1 96 ? -11.324 4.203 8.077 1.00 79.94 96 GLY A C 1
ATOM 721 O O . GLY A 1 96 ? -11.684 5.056 8.889 1.00 79.94 96 GLY A O 1
ATOM 722 N N . ARG A 1 97 ? -10.393 3.292 8.391 1.00 72.69 97 ARG A N 1
ATOM 723 C CA . ARG A 1 97 ? -9.764 3.174 9.716 1.00 72.69 97 ARG A CA 1
ATOM 724 C C . ARG A 1 97 ? -8.383 3.818 9.743 1.00 72.69 97 ARG A C 1
ATOM 726 O O . ARG A 1 97 ? -7.515 3.495 8.939 1.00 72.69 97 ARG A O 1
ATOM 733 N N . ARG A 1 98 ? -8.140 4.648 10.761 1.00 65.06 98 ARG A N 1
ATOM 734 C CA . ARG A 1 98 ? -6.815 5.230 11.063 1.00 65.06 98 ARG A CA 1
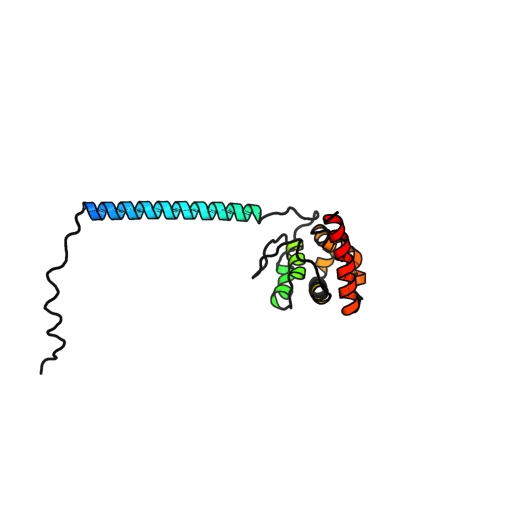ATOM 735 C C . ARG A 1 98 ? -5.929 4.328 11.925 1.00 65.06 98 ARG A C 1
ATOM 737 O O . ARG A 1 98 ? -4.741 4.576 12.102 1.00 65.06 98 ARG A O 1
ATOM 744 N N . THR A 1 99 ? -6.493 3.265 12.486 1.00 62.69 99 THR A N 1
ATOM 745 C CA . THR A 1 99 ? -5.769 2.309 13.325 1.00 62.69 99 THR A CA 1
ATOM 746 C C . THR A 1 99 ? -6.164 0.885 12.959 1.00 62.69 99 THR A C 1
ATOM 748 O O . THR A 1 99 ? -7.329 0.585 12.684 1.00 62.69 99 THR A O 1
ATOM 751 N N . LEU A 1 100 ? -5.174 -0.007 12.948 1.00 65.56 100 LEU A N 1
ATOM 752 C CA . LEU A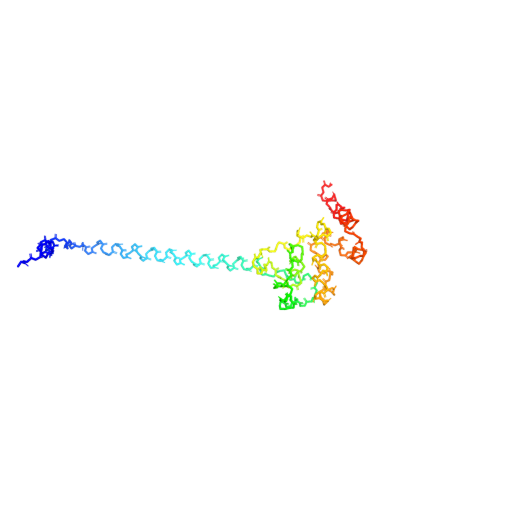 1 100 ? -5.368 -1.444 12.771 1.00 65.56 100 LEU A CA 1
ATOM 753 C C . LEU A 1 100 ? -4.856 -2.180 14.015 1.00 65.56 100 LEU A C 1
ATOM 755 O O . LEU A 1 100 ? -4.040 -1.629 14.760 1.00 65.56 100 LEU A O 1
ATOM 759 N N . PRO A 1 101 ? -5.306 -3.424 14.270 1.00 64.19 101 PRO A N 1
ATOM 760 C CA . PRO A 1 101 ? -4.866 -4.179 15.437 1.00 64.19 101 PRO A CA 1
ATOM 761 C C . PRO A 1 101 ? -3.335 -4.215 15.562 1.00 64.19 101 PRO A C 1
ATOM 763 O O . PRO A 1 101 ? -2.631 -4.737 14.696 1.00 64.19 101 PRO A O 1
ATOM 766 N N . GLY A 1 102 ? -2.830 -3.635 16.654 1.00 61.34 102 GLY A N 1
ATOM 767 C CA . GLY A 1 102 ? -1.411 -3.624 17.005 1.00 61.34 102 GLY A CA 1
ATOM 768 C C . GLY A 1 102 ? -0.543 -2.553 16.334 1.00 61.34 102 GLY A C 1
ATOM 769 O O . GLY A 1 102 ? 0.655 -2.552 16.614 1.00 61.34 102 GLY A O 1
ATOM 770 N N . ARG A 1 103 ? -1.076 -1.654 15.483 1.00 61.59 103 ARG A N 1
ATOM 771 C CA . ARG A 1 103 ? -0.296 -0.538 14.898 1.00 61.59 103 ARG A CA 1
ATOM 772 C C . ARG A 1 103 ? -1.135 0.712 14.570 1.00 61.59 103 ARG A C 1
ATOM 774 O O . ARG A 1 103 ? -2.217 0.575 13.994 1.00 61.59 103 ARG A O 1
ATOM 781 N N . PRO A 1 104 ? -0.618 1.930 14.830 1.00 58.94 104 PRO A N 1
ATOM 782 C CA . PRO A 1 104 ? -1.163 3.138 14.216 1.00 58.94 104 PRO A CA 1
ATOM 783 C C . PRO A 1 104 ? -0.955 3.083 12.694 1.00 58.94 104 PRO A C 1
ATOM 785 O O . PRO A 1 104 ? 0.104 2.649 12.234 1.00 58.94 104 PRO A O 1
ATOM 788 N N . VAL A 1 105 ? -1.960 3.493 11.915 1.00 57.91 105 VAL A N 1
ATOM 789 C CA . VAL A 1 105 ? -1.857 3.610 10.454 1.00 57.91 105 VAL A CA 1
ATOM 790 C C . VAL A 1 105 ? -1.937 5.086 10.103 1.00 57.91 105 VAL A C 1
ATOM 792 O O . VAL A 1 105 ? -3.008 5.688 10.137 1.00 57.91 105 VAL A O 1
ATOM 795 N N . VAL A 1 106 ? -0.802 5.688 9.753 1.00 60.66 106 VAL A N 1
ATOM 796 C CA . VAL A 1 106 ? -0.824 7.032 9.173 1.00 60.66 106 VAL A CA 1
ATOM 797 C C . VAL A 1 106 ? -1.203 6.884 7.704 1.00 60.66 106 VAL A C 1
ATOM 799 O O . VAL A 1 106 ? -0.365 6.632 6.838 1.00 60.66 106 VAL A O 1
ATOM 802 N N . VAL A 1 107 ? -2.505 6.951 7.438 1.00 61.59 107 VAL A N 1
ATOM 803 C CA . VAL A 1 107 ? -3.050 6.792 6.090 1.00 61.59 107 VAL A CA 1
ATOM 804 C C . VAL A 1 107 ? -2.499 7.919 5.205 1.00 61.59 107 VAL A C 1
ATOM 806 O O . VAL A 1 107 ? -2.641 9.094 5.530 1.00 61.59 107 VAL A O 1
ATOM 809 N N . GLY A 1 108 ? -1.827 7.547 4.112 1.00 61.69 108 GLY A N 1
ATOM 810 C CA . GLY A 1 108 ? -1.346 8.466 3.075 1.00 61.69 108 GLY A CA 1
ATOM 811 C C . GLY A 1 108 ? 0.151 8.759 3.025 1.00 61.69 108 GLY A C 1
ATOM 812 O O . GLY A 1 108 ? 0.616 9.170 1.968 1.00 61.69 108 GLY A O 1
ATOM 813 N N . ILE A 1 109 ? 0.933 8.482 4.075 1.00 72.62 109 ILE A N 1
ATOM 814 C CA . ILE A 1 109 ? 2.410 8.621 4.014 1.00 72.62 109 ILE A CA 1
ATOM 815 C C . ILE A 1 109 ? 3.155 7.297 3.812 1.00 72.62 109 ILE A C 1
ATOM 817 O O . ILE A 1 109 ? 4.340 7.285 3.498 1.00 72.62 109 ILE A O 1
ATOM 821 N N . GLU A 1 110 ? 2.452 6.183 3.990 1.00 85.75 110 GLU A N 1
ATOM 822 C CA . GLU A 1 110 ? 3.015 4.837 3.967 1.00 85.75 110 GLU A CA 1
ATOM 823 C C . GLU A 1 110 ? 2.728 4.183 2.612 1.00 85.75 110 GLU A C 1
ATOM 825 O O . GLU A 1 110 ? 1.785 3.408 2.479 1.00 85.75 110 GLU A O 1
ATOM 830 N N . TRP A 1 111 ? 3.485 4.533 1.575 1.00 91.06 111 TRP A N 1
ATOM 831 C CA . TRP A 1 111 ? 3.437 3.874 0.262 1.00 91.06 111 TRP A CA 1
ATOM 832 C C . TRP A 1 111 ? 4.617 2.906 0.088 1.00 91.06 111 TRP A C 1
ATOM 834 O O . TRP A 1 111 ? 5.592 2.995 0.836 1.00 91.06 111 TRP A O 1
ATOM 844 N N . PRO A 1 112 ? 4.565 1.969 -0.878 1.00 94.69 112 PRO A N 1
ATOM 845 C CA . PRO A 1 112 ? 5.707 1.122 -1.202 1.00 94.69 112 PRO A CA 1
ATOM 846 C C . PRO A 1 112 ? 6.974 1.916 -1.534 1.00 94.69 112 PRO A C 1
ATOM 848 O O . PRO A 1 112 ? 6.953 2.761 -2.429 1.00 94.69 112 PRO A O 1
ATOM 851 N N . LEU A 1 113 ? 8.075 1.633 -0.830 1.00 92.62 113 LEU A N 1
ATOM 852 C CA . LEU A 1 113 ? 9.388 2.241 -1.094 1.00 92.62 113 LEU A CA 1
ATOM 853 C C . LEU A 1 113 ? 10.325 1.303 -1.854 1.00 92.62 113 LEU A C 1
ATOM 855 O O . LEU A 1 113 ? 11.285 1.752 -2.476 1.00 92.62 113 LEU A O 1
ATOM 859 N N . ASP A 1 114 ? 10.049 0.004 -1.798 1.00 93.88 114 ASP A N 1
ATOM 860 C CA . ASP A 1 114 ? 10.803 -1.020 -2.500 1.00 93.88 114 ASP A CA 1
ATOM 861 C C . ASP A 1 114 ? 9.893 -2.136 -3.032 1.00 93.88 114 ASP A C 1
ATOM 863 O O . ASP A 1 114 ? 8.681 -2.193 -2.784 1.00 93.88 114 ASP A O 1
ATOM 867 N N . ALA A 1 115 ? 10.492 -3.058 -3.783 1.00 94.94 115 ALA A N 1
ATOM 868 C CA . ALA A 1 115 ? 9.780 -4.202 -4.331 1.00 94.94 115 ALA A CA 1
ATOM 869 C C . ALA A 1 115 ? 9.201 -5.147 -3.259 1.00 94.94 115 ALA A C 1
ATOM 871 O O . ALA A 1 115 ? 8.222 -5.845 -3.522 1.00 94.94 115 ALA A O 1
ATOM 872 N N . GLY A 1 116 ? 9.786 -5.204 -2.059 1.00 93.56 116 GLY A N 1
ATOM 873 C CA . GLY A 1 116 ? 9.266 -6.005 -0.950 1.00 93.56 116 GLY A CA 1
ATOM 874 C C . GLY A 1 116 ? 7.974 -5.421 -0.380 1.00 93.56 116 GLY A C 1
ATOM 875 O O . GLY A 1 116 ? 7.012 -6.160 -0.152 1.00 93.56 116 GLY A O 1
ATOM 876 N N . ASP A 1 117 ? 7.926 -4.102 -0.199 1.00 94.56 117 ASP A N 1
ATOM 877 C CA . ASP A 1 117 ? 6.715 -3.382 0.189 1.00 94.56 117 ASP A CA 1
ATOM 878 C C . ASP A 1 117 ? 5.604 -3.548 -0.844 1.00 94.56 117 ASP A C 1
ATOM 880 O O . ASP A 1 117 ? 4.459 -3.834 -0.476 1.00 94.56 117 ASP A O 1
ATOM 884 N N . PHE A 1 118 ? 5.940 -3.390 -2.127 1.00 96.62 118 PHE A N 1
ATOM 885 C CA . PHE A 1 118 ? 4.978 -3.554 -3.211 1.00 96.62 118 PHE A CA 1
ATOM 886 C C . PHE A 1 118 ? 4.433 -4.979 -3.239 1.00 96.62 118 PHE A C 1
ATOM 888 O O . PHE A 1 118 ? 3.221 -5.171 -3.284 1.00 96.62 118 PHE A O 1
ATOM 895 N N . TRP A 1 119 ? 5.300 -5.989 -3.113 1.00 94.75 119 TRP A N 1
ATOM 896 C CA . TRP A 1 119 ? 4.862 -7.381 -3.119 1.00 94.75 119 TRP A CA 1
ATOM 897 C C . TRP A 1 119 ? 3.911 -7.706 -1.963 1.00 94.75 119 TRP A C 1
ATOM 899 O O . TRP A 1 119 ? 2.928 -8.411 -2.162 1.00 94.75 119 TRP A O 1
ATOM 909 N N . ARG A 1 120 ? 4.129 -7.155 -0.761 1.00 94.50 120 ARG A N 1
ATOM 910 C CA . ARG A 1 120 ? 3.169 -7.311 0.349 1.00 94.50 120 ARG A CA 1
ATOM 911 C C . ARG A 1 120 ? 1.808 -6.686 0.037 1.00 94.50 120 ARG A C 1
ATOM 913 O O . ARG A 1 120 ? 0.786 -7.262 0.405 1.00 94.50 120 ARG A O 1
ATOM 920 N N . CYS A 1 121 ? 1.783 -5.542 -0.646 1.00 95.38 121 CYS A N 1
ATOM 921 C CA . CYS A 1 121 ? 0.539 -4.920 -1.107 1.00 95.38 121 CYS A CA 1
ATOM 922 C C . CYS A 1 121 ? -0.148 -5.765 -2.187 1.00 95.38 121 CYS A C 1
ATOM 924 O O . CYS A 1 121 ? -1.345 -6.019 -2.114 1.00 95.38 121 CYS A O 1
ATOM 926 N N . GLU A 1 122 ? 0.613 -6.261 -3.154 1.00 96.31 122 GLU A N 1
ATOM 927 C CA . GLU A 1 122 ? 0.106 -7.105 -4.234 1.00 96.31 122 GLU A CA 1
ATOM 928 C C . GLU A 1 122 ? -0.455 -8.436 -3.705 1.00 96.31 122 GLU A C 1
ATOM 930 O O . GLU A 1 122 ? -1.516 -8.888 -4.137 1.00 96.31 122 GLU A O 1
ATOM 935 N N . GLN A 1 123 ? 0.195 -9.039 -2.709 1.00 95.19 123 GLN A N 1
ATOM 936 C CA . GLN A 1 123 ? -0.295 -10.250 -2.050 1.00 95.19 123 GLN A CA 1
ATOM 937 C C . GLN A 1 123 ? -1.585 -10.001 -1.255 1.00 95.19 123 GLN A C 1
ATOM 939 O O . GLN A 1 123 ? -2.484 -10.842 -1.295 1.00 95.19 123 GLN A O 1
ATOM 944 N N . LEU A 1 124 ? -1.719 -8.840 -0.603 1.00 94.81 124 LEU A N 1
ATOM 945 C CA . LEU A 1 124 ? -2.981 -8.405 0.004 1.00 94.81 124 LEU A CA 1
ATOM 946 C C . LEU A 1 124 ? -4.102 -8.339 -1.048 1.00 94.81 124 LEU A C 1
ATOM 948 O O . LEU A 1 124 ? -5.165 -8.918 -0.837 1.00 94.81 124 LEU A O 1
ATOM 952 N N . LEU A 1 125 ? -3.858 -7.698 -2.195 1.00 95.00 125 LEU A N 1
ATOM 953 C CA . LEU A 1 125 ? -4.845 -7.562 -3.277 1.00 95.00 125 LEU A CA 1
ATOM 954 C C . LEU A 1 125 ? -5.160 -8.885 -3.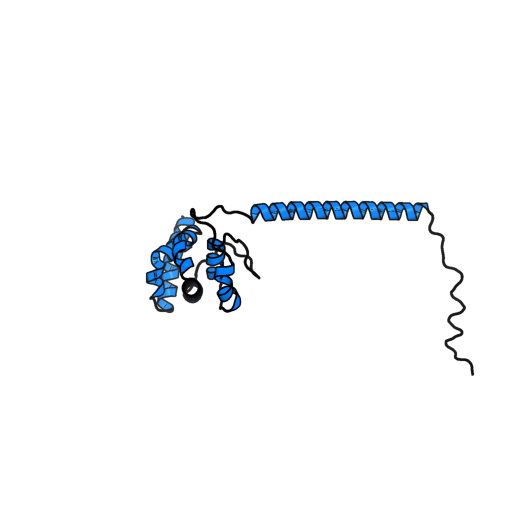991 1.00 95.00 125 LEU A C 1
ATOM 956 O O . LEU A 1 125 ? -6.186 -9.007 -4.653 1.00 95.00 125 LEU A O 1
ATOM 960 N N . ARG A 1 126 ? -4.278 -9.884 -3.898 1.00 94.31 126 ARG A N 1
ATOM 961 C CA . ARG A 1 126 ? -4.560 -11.258 -4.349 1.00 94.31 126 ARG A CA 1
ATOM 962 C C . ARG A 1 126 ? -5.395 -12.031 -3.335 1.00 94.31 126 ARG A C 1
ATOM 964 O O . ARG A 1 126 ? -6.208 -12.857 -3.735 1.00 94.31 126 ARG A O 1
ATOM 971 N N . ALA A 1 127 ? -5.183 -11.781 -2.044 1.00 93.81 127 ALA A N 1
ATOM 972 C CA . ALA A 1 127 ? -5.950 -12.400 -0.969 1.00 93.81 127 ALA A CA 1
ATOM 973 C C . ALA A 1 127 ? -7.370 -11.824 -0.848 1.00 93.81 127 ALA A C 1
ATOM 975 O O . ALA A 1 127 ? -8.272 -12.549 -0.437 1.00 93.81 127 ALA A O 1
ATOM 976 N N . VAL A 1 128 ? -7.558 -10.551 -1.210 1.00 94.44 128 VAL A N 1
ATOM 977 C CA . VAL A 1 128 ? -8.855 -9.856 -1.229 1.00 94.44 128 VAL A CA 1
ATOM 978 C C . VAL A 1 128 ? -9.039 -9.179 -2.596 1.00 94.44 128 VAL A C 1
ATOM 980 O O . VAL A 1 128 ? -8.760 -7.986 -2.726 1.00 94.44 128 VAL A O 1
ATOM 983 N N . PRO A 1 129 ? -9.442 -9.923 -3.642 1.00 93.56 129 PRO A N 1
ATOM 984 C CA . PRO A 1 129 ? -9.559 -9.396 -5.004 1.00 93.56 129 PRO A CA 1
ATOM 985 C C . PRO A 1 129 ? -10.501 -8.195 -5.134 1.00 93.56 129 PRO A C 1
ATOM 987 O O . PRO A 1 129 ? -10.224 -7.294 -5.922 1.00 93.56 129 PRO A O 1
ATOM 990 N N . GLU A 1 130 ? -11.559 -8.137 -4.324 1.00 89.81 130 GLU A N 1
ATOM 991 C CA . GLU A 1 130 ? -12.533 -7.039 -4.287 1.00 89.81 130 GLU A CA 1
ATOM 992 C C . GLU A 1 130 ? -11.869 -5.701 -3.924 1.00 89.81 130 GLU A C 1
ATOM 994 O O . GLU A 1 130 ? -12.283 -4.643 -4.388 1.00 89.81 130 GLU A O 1
ATOM 999 N N . ALA A 1 131 ? -10.765 -5.729 -3.167 1.00 90.69 131 ALA A N 1
ATOM 1000 C CA . ALA A 1 131 ? -10.003 -4.527 -2.840 1.00 90.69 131 ALA A CA 1
ATOM 1001 C C . ALA A 1 131 ? -9.411 -3.840 -4.087 1.00 90.69 131 ALA A C 1
ATOM 1003 O O . ALA A 1 131 ? -9.167 -2.631 -4.058 1.00 90.69 131 ALA A O 1
ATOM 1004 N N . ARG A 1 132 ? -9.207 -4.573 -5.196 1.00 92.12 132 ARG A N 1
ATOM 1005 C CA . ARG A 1 132 ? -8.704 -3.994 -6.454 1.00 92.12 132 ARG A CA 1
ATOM 1006 C C . ARG A 1 132 ? -9.687 -3.024 -7.098 1.00 92.12 132 ARG A C 1
ATOM 1008 O O . ARG A 1 132 ? -9.260 -2.072 -7.746 1.00 92.12 132 ARG A O 1
ATOM 1015 N N . GLU A 1 133 ? -10.985 -3.226 -6.894 1.00 89.56 133 GLU A N 1
ATOM 1016 C CA . GLU A 1 133 ? -12.029 -2.349 -7.443 1.00 89.56 133 GLU A CA 1
ATOM 1017 C C . GLU A 1 133 ? -11.988 -0.951 -6.810 1.00 89.56 133 GLU A C 1
ATOM 1019 O O . GLU A 1 133 ? -12.463 0.027 -7.383 1.00 89.56 133 GLU A O 1
ATOM 1024 N N . HIS A 1 134 ? -11.339 -0.841 -5.650 1.00 90.12 134 HIS A N 1
ATOM 1025 C CA . HIS A 1 134 ? -11.229 0.380 -4.868 1.00 90.12 134 HIS A CA 1
ATOM 1026 C C . HIS A 1 134 ? -9.832 1.018 -4.933 1.00 90.12 134 HIS A C 1
ATOM 1028 O O . HIS A 1 134 ? -9.517 1.908 -4.143 1.00 90.12 134 HIS A O 1
ATOM 1034 N N . MET A 1 135 ? -8.983 0.617 -5.889 1.00 90.12 135 MET A N 1
ATOM 1035 C CA . MET A 1 135 ? -7.620 1.156 -6.030 1.00 90.12 135 MET A CA 1
ATOM 1036 C C . MET A 1 135 ? -7.583 2.669 -6.276 1.00 90.12 135 MET A C 1
ATOM 1038 O O . MET A 1 135 ? -6.635 3.334 -5.862 1.00 90.12 135 MET A O 1
ATOM 1042 N N . LEU A 1 136 ? -8.634 3.238 -6.874 1.00 88.56 136 LEU A N 1
ATOM 1043 C CA . LEU A 1 136 ? -8.772 4.691 -7.021 1.00 88.56 136 LEU A CA 1
ATOM 1044 C C . LEU A 1 136 ? -8.824 5.410 -5.665 1.00 88.56 136 LEU A C 1
ATOM 1046 O O . LEU A 1 136 ? -8.254 6.487 -5.529 1.00 88.56 136 LEU A O 1
ATOM 1050 N N . LEU A 1 137 ? -9.405 4.785 -4.638 1.00 85.69 137 LEU A N 1
ATOM 1051 C CA . LEU A 1 137 ? -9.438 5.363 -3.293 1.00 85.69 137 LEU A CA 1
ATOM 1052 C C . LEU A 1 137 ? -8.036 5.412 -2.680 1.00 85.69 137 LEU A C 1
ATOM 1054 O O . LEU A 1 137 ? -7.680 6.325 -1.944 1.00 85.69 137 LEU A O 1
ATOM 1058 N N . ILE A 1 138 ? -7.206 4.426 -3.011 1.00 89.25 138 ILE A N 1
ATOM 1059 C CA . ILE A 1 138 ? -5.814 4.379 -2.566 1.00 89.25 138 ILE A CA 1
ATOM 1060 C C . ILE A 1 138 ? -5.003 5.460 -3.294 1.00 89.25 138 ILE A C 1
ATOM 1062 O O . ILE A 1 138 ? -4.180 6.128 -2.673 1.00 89.25 138 ILE A O 1
ATOM 1066 N N . ALA A 1 139 ? -5.266 5.689 -4.584 1.00 90.19 139 ALA A N 1
ATOM 1067 C CA . ALA A 1 139 ? -4.619 6.743 -5.367 1.00 90.19 139 ALA A CA 1
ATOM 1068 C C . ALA A 1 139 ? -4.859 8.151 -4.793 1.00 90.19 139 ALA A C 1
ATOM 1070 O O . ALA A 1 139 ? -3.980 9.007 -4.871 1.00 90.19 139 ALA A O 1
ATOM 1071 N N . GLU A 1 140 ? -6.026 8.389 -4.194 1.00 86.44 140 GLU A N 1
ATOM 1072 C CA . GLU A 1 140 ? -6.396 9.670 -3.580 1.00 86.44 140 GLU A CA 1
ATOM 1073 C C . GLU A 1 140 ? -5.662 9.955 -2.255 1.00 86.44 140 GLU A C 1
ATOM 1075 O O . GLU A 1 140 ? -5.690 11.084 -1.765 1.00 86.44 140 GLU A O 1
ATOM 1080 N N . LEU A 1 141 ? -4.962 8.970 -1.680 1.00 85.19 141 LEU A N 1
ATOM 1081 C CA . LEU A 1 141 ? -4.259 9.142 -0.407 1.00 85.19 141 LEU A CA 1
ATOM 1082 C C . LEU A 1 141 ? -3.064 10.097 -0.494 1.00 85.19 141 LEU A C 1
ATOM 1084 O O . LEU A 1 141 ? -2.777 10.821 0.462 1.00 85.19 141 LEU A O 1
ATOM 1088 N N . SER A 1 142 ? -2.327 10.059 -1.605 1.00 86.56 142 SER A N 1
ATOM 1089 C CA . SER A 1 142 ? -1.178 10.930 -1.843 1.00 86.56 142 SER A CA 1
ATOM 1090 C C . SER A 1 142 ? -0.762 10.937 -3.316 1.00 86.56 142 SER A C 1
ATOM 1092 O O . SER A 1 142 ? -1.075 10.003 -4.056 1.00 86.56 142 SER A O 1
ATOM 1094 N N . PRO A 1 143 ? 0.009 11.945 -3.760 1.00 90.06 143 PRO A N 1
ATOM 1095 C CA . PRO A 1 143 ? 0.590 11.948 -5.100 1.00 90.06 143 PRO A CA 1
ATOM 1096 C C . PRO A 1 143 ? 1.475 10.726 -5.400 1.00 90.06 143 PRO A C 1
ATOM 1098 O O . PRO A 1 143 ? 1.503 10.260 -6.536 1.00 90.06 143 PRO A O 1
ATOM 1101 N N . GLU A 1 144 ? 2.193 10.195 -4.405 1.00 92.50 144 GLU A N 1
ATOM 1102 C CA . GLU A 1 144 ? 2.984 8.969 -4.555 1.00 92.50 144 GLU A CA 1
ATOM 1103 C C . GLU A 1 144 ? 2.096 7.746 -4.779 1.00 92.50 144 GLU A C 1
ATOM 1105 O O . GLU A 1 144 ? 2.348 6.974 -5.702 1.00 92.50 144 GLU A O 1
ATOM 1110 N N . TRP A 1 145 ? 1.028 7.591 -3.991 1.00 93.56 145 TRP A N 1
ATOM 1111 C CA . TRP A 1 145 ? 0.054 6.527 -4.220 1.00 93.56 145 TRP A CA 1
ATOM 1112 C C . TRP A 1 145 ? -0.617 6.666 -5.583 1.00 93.56 145 TRP A C 1
ATOM 1114 O O . TRP A 1 145 ? -0.729 5.675 -6.297 1.00 93.56 145 TRP A O 1
ATOM 1124 N N . SER A 1 146 ? -0.992 7.882 -5.981 1.00 93.94 146 SER A N 1
ATOM 1125 C CA . SER A 1 146 ? -1.551 8.154 -7.306 1.00 93.94 146 SER A CA 1
ATOM 1126 C C . SER A 1 146 ? -0.625 7.673 -8.428 1.00 93.94 146 SER A C 1
ATOM 1128 O O . SER A 1 146 ? -1.069 6.947 -9.319 1.00 93.94 146 SER A O 1
ATOM 1130 N N . ALA A 1 147 ? 0.672 7.991 -8.346 1.00 95.19 147 ALA A N 1
ATOM 1131 C CA . ALA A 1 147 ? 1.663 7.543 -9.322 1.00 95.19 147 ALA A CA 1
ATOM 1132 C C . ALA A 1 147 ? 1.825 6.013 -9.334 1.00 95.19 147 ALA A C 1
ATOM 1134 O O . ALA A 1 147 ? 1.886 5.411 -10.403 1.00 95.19 147 ALA A O 1
ATOM 1135 N N . LEU A 1 148 ? 1.867 5.368 -8.166 1.00 96.62 148 LEU A N 1
ATOM 1136 C CA . LEU A 1 148 ? 2.001 3.910 -8.081 1.00 96.62 148 LEU A CA 1
ATOM 1137 C C . LEU A 1 148 ? 0.760 3.181 -8.607 1.00 96.62 148 LEU A C 1
ATOM 1139 O O . LEU A 1 148 ? 0.894 2.227 -9.368 1.00 96.62 148 LEU A O 1
ATOM 1143 N N . VAL A 1 149 ? -0.443 3.634 -8.239 1.00 96.38 149 VAL A N 1
ATOM 1144 C CA . VAL A 1 149 ? -1.709 3.037 -8.693 1.00 96.38 149 VAL A CA 1
ATOM 1145 C C . VAL A 1 149 ? -1.869 3.172 -10.207 1.00 96.38 149 VAL A C 1
ATOM 1147 O O . VAL A 1 149 ? -2.282 2.213 -10.854 1.00 96.38 149 VAL A O 1
ATOM 1150 N N . ALA A 1 150 ? -1.479 4.310 -10.790 1.00 96.50 150 ALA A N 1
ATOM 1151 C CA . ALA A 1 150 ? -1.531 4.521 -12.238 1.00 96.50 150 ALA A CA 1
ATOM 1152 C C . ALA A 1 150 ? -0.662 3.535 -13.043 1.00 96.50 150 ALA A C 1
ATOM 1154 O O . ALA A 1 150 ? -0.916 3.326 -14.226 1.00 96.50 150 ALA A O 1
ATOM 1155 N N . HIS A 1 151 ? 0.342 2.926 -12.407 1.00 97.06 151 HIS A N 1
ATOM 1156 C CA . HIS A 1 151 ? 1.268 1.973 -13.022 1.00 97.06 151 HIS A CA 1
ATOM 1157 C C . HIS A 1 151 ? 1.199 0.576 -12.388 1.00 97.06 151 HIS A C 1
ATOM 1159 O O . HIS A 1 151 ? 2.107 -0.228 -12.583 1.00 97.06 151 HIS A O 1
ATOM 1165 N N . TRP A 1 152 ? 0.153 0.271 -11.613 1.00 97.25 152 TRP A N 1
ATOM 1166 C CA . TRP A 1 152 ? 0.138 -0.913 -10.749 1.00 97.25 152 TRP A CA 1
ATOM 1167 C C . TRP A 1 152 ? 0.364 -2.227 -11.501 1.00 97.25 152 TRP A C 1
ATOM 1169 O O . TRP A 1 152 ? 1.192 -3.041 -11.091 1.00 97.25 152 TRP A O 1
ATOM 1179 N N . ASP A 1 153 ? -0.350 -2.424 -12.609 1.00 96.06 153 ASP A N 1
ATOM 1180 C CA . ASP A 1 153 ? -0.280 -3.664 -13.385 1.00 96.06 153 ASP A CA 1
ATOM 1181 C C . ASP A 1 153 ? 1.085 -3.837 -14.067 1.00 96.06 153 ASP A C 1
ATOM 1183 O O . ASP A 1 153 ? 1.626 -4.943 -14.090 1.00 96.06 153 ASP A O 1
ATOM 1187 N N . ASP A 1 154 ? 1.690 -2.739 -14.532 1.00 96.75 154 ASP A N 1
ATOM 1188 C CA . ASP A 1 154 ? 3.048 -2.744 -15.085 1.00 96.75 154 ASP A CA 1
ATOM 1189 C C . ASP A 1 154 ? 4.079 -3.094 -14.005 1.00 96.75 154 ASP A C 1
ATOM 1191 O O . ASP A 1 154 ? 5.002 -3.871 -14.242 1.00 96.75 154 ASP A O 1
ATOM 1195 N N . LEU A 1 155 ? 3.924 -2.550 -12.794 1.00 96.94 155 LEU A N 1
ATOM 1196 C CA . LEU A 1 155 ? 4.803 -2.853 -11.661 1.00 96.94 155 LEU A CA 1
ATOM 1197 C C . LEU A 1 155 ? 4.691 -4.328 -11.244 1.00 96.94 155 LEU A C 1
ATOM 1199 O O . LEU A 1 155 ? 5.699 -4.954 -10.912 1.00 96.94 155 LEU A O 1
ATOM 1203 N N . ALA A 1 156 ? 3.489 -4.905 -11.302 1.00 95.31 156 ALA A N 1
ATOM 1204 C CA . ALA A 1 156 ? 3.221 -6.278 -10.875 1.00 95.31 156 ALA A CA 1
ATOM 1205 C C . ALA A 1 156 ? 3.898 -7.360 -11.737 1.00 95.31 156 ALA A C 1
ATOM 1207 O O . ALA A 1 156 ? 3.977 -8.512 -11.299 1.00 95.31 156 ALA A O 1
ATOM 1208 N N . ILE A 1 157 ? 4.396 -7.013 -12.929 1.00 96.25 157 ILE A N 1
ATOM 1209 C CA . ILE A 1 157 ? 5.083 -7.945 -13.839 1.00 96.25 157 ILE A CA 1
ATOM 1210 C C . ILE A 1 157 ? 6.614 -7.802 -13.846 1.00 96.25 157 ILE A C 1
ATOM 1212 O O . ILE A 1 157 ? 7.292 -8.605 -14.489 1.00 96.25 157 ILE A O 1
ATOM 1216 N N . LEU A 1 158 ? 7.169 -6.801 -13.155 1.00 94.88 158 LEU A N 1
ATOM 1217 C CA . LEU A 1 158 ? 8.615 -6.563 -13.104 1.00 94.88 158 LEU A CA 1
ATOM 1218 C C . LEU A 1 158 ? 9.329 -7.538 -12.159 1.00 94.88 158 LEU A C 1
ATOM 1220 O O . LEU A 1 158 ? 8.769 -8.025 -11.174 1.00 94.88 158 LEU A O 1
ATOM 1224 N N . ASP A 1 159 ? 10.612 -7.788 -12.426 1.00 94.94 159 ASP A N 1
ATOM 1225 C CA . ASP A 1 159 ? 11.476 -8.483 -11.477 1.00 94.94 159 ASP A CA 1
ATOM 1226 C C . ASP A 1 159 ? 11.867 -7.566 -10.304 1.00 94.94 159 ASP A C 1
ATOM 1228 O O . ASP A 1 159 ? 11.777 -6.340 -10.367 1.00 94.94 159 ASP A O 1
ATOM 1232 N N . ARG A 1 160 ? 12.293 -8.164 -9.184 1.00 90.06 160 ARG A N 1
ATOM 1233 C CA . ARG A 1 160 ? 12.491 -7.437 -7.917 1.00 90.06 160 ARG A CA 1
ATOM 1234 C C . ARG A 1 160 ? 13.462 -6.239 -8.025 1.00 90.06 160 ARG A C 1
ATOM 1236 O O . ARG A 1 160 ? 13.139 -5.195 -7.450 1.00 90.06 160 ARG A O 1
ATOM 1243 N N . PRO A 1 161 ? 14.622 -6.341 -8.706 1.00 91.19 161 PRO A N 1
ATOM 1244 C CA . PRO A 1 161 ? 15.518 -5.198 -8.871 1.00 91.19 161 PRO A CA 1
ATOM 1245 C C . PRO A 1 161 ? 14.883 -4.066 -9.689 1.00 91.19 161 PRO A C 1
ATOM 1247 O O . PRO A 1 161 ? 14.771 -2.951 -9.185 1.00 91.19 161 PRO A O 1
ATOM 1250 N N . THR A 1 162 ? 14.369 -4.366 -10.888 1.00 95.19 162 THR A N 1
ATOM 1251 C CA . THR A 1 162 ? 13.762 -3.361 -11.780 1.00 95.19 162 THR A CA 1
ATOM 1252 C C . THR A 1 162 ? 12.529 -2.718 -11.156 1.00 95.19 162 THR A C 1
ATOM 1254 O O . THR A 1 162 ? 12.318 -1.515 -11.295 1.00 95.19 162 THR A O 1
ATOM 1257 N N . LEU A 1 163 ? 11.730 -3.494 -10.419 1.00 95.75 163 LEU A N 1
ATOM 1258 C CA . LEU A 1 163 ? 10.583 -2.988 -9.671 1.00 95.75 163 LEU A CA 1
ATOM 1259 C C . LEU A 1 163 ? 11.005 -1.942 -8.634 1.00 95.75 163 LEU A C 1
ATOM 1261 O O . LEU A 1 163 ? 10.358 -0.905 -8.511 1.00 95.75 163 LEU A O 1
ATOM 1265 N N . THR A 1 164 ? 12.095 -2.190 -7.904 1.00 94.00 164 THR A N 1
ATOM 1266 C CA . THR A 1 164 ? 12.584 -1.240 -6.893 1.00 94.00 164 THR A CA 1
ATOM 1267 C C . THR A 1 164 ? 12.990 0.077 -7.547 1.00 94.00 164 THR A C 1
ATOM 1269 O O . THR A 1 164 ? 12.547 1.137 -7.104 1.00 94.00 164 THR A O 1
ATOM 1272 N N . ASP A 1 165 ? 13.756 0.018 -8.636 1.00 94.44 165 ASP A N 1
ATOM 1273 C CA . ASP A 1 165 ? 14.185 1.216 -9.367 1.00 94.44 165 ASP A CA 1
ATOM 1274 C C . ASP A 1 165 ? 12.989 1.986 -9.943 1.0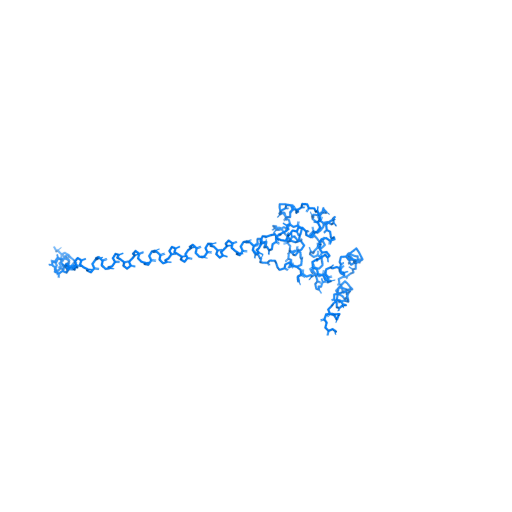0 94.44 165 ASP A C 1
ATOM 1276 O O . ASP A 1 165 ? 12.912 3.214 -9.831 1.00 94.44 165 ASP A O 1
ATOM 1280 N N . ARG A 1 166 ? 12.007 1.264 -10.497 1.00 95.94 166 ARG A N 1
ATOM 1281 C CA . ARG A 1 166 ? 10.805 1.873 -11.070 1.00 95.94 166 ARG A CA 1
ATOM 1282 C C . ARG A 1 166 ? 9.922 2.536 -10.012 1.00 95.94 166 ARG A C 1
ATOM 1284 O O . ARG A 1 166 ? 9.407 3.625 -10.261 1.00 95.94 166 ARG A O 1
ATOM 1291 N N . ILE A 1 167 ? 9.768 1.926 -8.835 1.00 95.44 167 ILE A N 1
ATOM 1292 C CA . ILE A 1 167 ? 9.054 2.536 -7.700 1.00 95.44 167 ILE A CA 1
ATOM 1293 C C . ILE A 1 167 ? 9.706 3.868 -7.325 1.00 95.44 167 ILE A C 1
ATOM 1295 O O . ILE A 1 167 ? 9.004 4.872 -7.206 1.00 95.44 167 ILE A O 1
ATOM 1299 N N . TRP A 1 168 ? 11.037 3.901 -7.202 1.00 92.69 168 TRP A N 1
ATOM 1300 C CA . TRP A 1 168 ? 11.770 5.126 -6.876 1.00 92.69 168 TRP A CA 1
ATOM 1301 C C . TRP A 1 168 ? 11.540 6.241 -7.893 1.00 92.69 168 TRP A C 1
ATOM 1303 O O . TRP A 1 168 ? 11.277 7.378 -7.502 1.00 92.69 168 TRP A O 1
ATOM 1313 N N . GLU A 1 169 ? 11.594 5.926 -9.185 1.00 93.81 169 GLU A N 1
ATOM 1314 C CA . GLU A 1 169 ? 11.351 6.898 -10.254 1.00 93.81 169 GLU A CA 1
ATOM 1315 C C . GLU A 1 169 ? 9.953 7.536 -10.151 1.00 93.81 169 GLU A C 1
ATOM 1317 O O . GLU A 1 169 ? 9.804 8.762 -10.244 1.00 93.81 169 GLU A O 1
ATOM 1322 N N . LEU A 1 170 ? 8.933 6.709 -9.906 1.00 93.94 170 LEU A N 1
ATOM 1323 C CA . LEU A 1 170 ? 7.542 7.147 -9.806 1.00 93.94 170 LEU A CA 1
ATOM 1324 C C . LEU A 1 170 ? 7.296 8.038 -8.584 1.00 93.94 170 LEU A C 1
ATOM 1326 O O . LEU A 1 170 ? 6.644 9.075 -8.711 1.00 93.94 170 LEU A O 1
ATOM 1330 N N . ILE A 1 171 ? 7.834 7.683 -7.414 1.00 91.56 171 ILE A N 1
ATOM 1331 C CA . ILE A 1 171 ? 7.606 8.456 -6.179 1.00 91.56 171 ILE A CA 1
ATOM 1332 C C . ILE A 1 171 ? 8.464 9.726 -6.100 1.00 91.56 171 ILE A C 1
ATOM 1334 O O . ILE A 1 171 ? 8.110 10.678 -5.400 1.00 91.56 171 ILE A O 1
ATOM 1338 N N . GLU A 1 172 ? 9.590 9.775 -6.811 1.00 87.75 172 GLU A N 1
ATOM 1339 C CA . GLU A 1 172 ? 10.496 10.926 -6.791 1.00 87.75 172 GLU A CA 1
ATOM 1340 C C . GLU A 1 172 ? 9.914 12.132 -7.548 1.00 87.75 172 GLU A C 1
ATOM 1342 O O . GLU A 1 172 ? 10.137 13.284 -7.165 1.00 87.75 172 GLU A O 1
ATOM 1347 N N . THR A 1 173 ? 9.109 11.891 -8.585 1.00 80.69 173 THR A N 1
ATOM 1348 C CA . THR A 1 173 ? 8.529 12.963 -9.409 1.00 80.69 173 THR A CA 1
ATOM 1349 C C . THR A 1 173 ? 7.584 13.869 -8.595 1.00 80.69 173 THR A C 1
ATOM 1351 O O . THR A 1 173 ? 7.807 15.085 -8.554 1.00 80.69 173 THR A O 1
ATOM 1354 N N . PRO A 1 174 ? 6.604 13.337 -7.836 1.00 77.00 174 PRO A N 1
ATOM 1355 C CA . PRO A 1 174 ? 5.801 14.144 -6.918 1.00 77.00 174 PRO A CA 1
ATOM 1356 C C . PRO A 1 174 ? 6.593 14.786 -5.772 1.00 77.00 174 PRO A C 1
ATOM 1358 O O . PRO A 1 174 ? 6.208 15.850 -5.277 1.00 77.00 174 PRO A O 1
ATOM 1361 N N . ARG A 1 175 ? 7.686 14.157 -5.320 1.00 75.00 175 ARG A N 1
ATOM 1362 C CA . ARG A 1 175 ? 8.539 14.695 -4.247 1.00 75.00 175 ARG A CA 1
ATOM 1363 C C . ARG A 1 175 ? 9.308 15.935 -4.684 1.00 75.00 175 ARG A C 1
ATOM 1365 O O . ARG A 1 175 ? 9.404 16.888 -3.909 1.00 75.00 175 ARG A O 1
ATOM 1372 N N . ARG A 1 176 ? 9.818 15.953 -5.917 1.00 75.81 176 ARG A N 1
ATOM 1373 C CA . ARG A 1 176 ? 10.508 17.122 -6.489 1.00 75.81 176 ARG A CA 1
ATOM 1374 C C . ARG A 1 176 ? 9.566 18.305 -6.673 1.00 75.81 176 ARG A C 1
ATOM 1376 O O . ARG A 1 176 ? 9.919 19.411 -6.280 1.00 75.81 176 ARG A O 1
ATOM 1383 N N . ASN A 1 177 ? 8.350 18.056 -7.154 1.00 74.06 177 ASN A N 1
ATOM 1384 C CA . ASN A 1 177 ? 7.341 19.101 -7.365 1.00 74.06 177 ASN A CA 1
ATOM 1385 C C . ASN A 1 177 ? 6.896 19.796 -6.065 1.00 74.06 177 ASN A C 1
ATOM 1387 O O . ASN A 1 177 ? 6.420 20.920 -6.117 1.00 74.06 177 ASN A O 1
ATOM 1391 N N . ARG A 1 178 ? 7.064 19.157 -4.898 1.00 70.56 178 ARG A N 1
ATOM 1392 C CA . ARG A 1 178 ? 6.782 19.758 -3.580 1.00 70.56 178 ARG A CA 1
ATOM 1393 C C . ARG A 1 178 ? 7.914 20.628 -3.023 1.00 70.56 178 ARG A C 1
ATOM 1395 O O . ARG A 1 178 ? 7.713 21.286 -2.007 1.00 70.56 178 ARG A O 1
ATOM 1402 N N . ARG A 1 179 ? 9.110 20.570 -3.618 1.00 60.22 179 ARG A N 1
ATOM 1403 C CA . ARG A 1 179 ? 10.304 21.311 -3.171 1.00 60.22 179 ARG A CA 1
ATOM 1404 C C . ARG A 1 179 ? 10.637 22.523 -4.051 1.00 60.22 179 ARG A C 1
ATOM 1406 O O . ARG A 1 179 ? 11.545 23.265 -3.686 1.00 60.22 179 ARG A O 1
ATOM 1413 N N . ALA A 1 180 ? 9.963 22.670 -5.190 1.00 53.25 180 ALA A N 1
ATOM 1414 C CA . ALA A 1 180 ? 10.071 23.804 -6.107 1.00 53.25 180 ALA A CA 1
ATOM 1415 C C . ALA A 1 180 ? 9.043 24.884 -5.747 1.00 53.25 180 ALA A C 1
ATOM 1417 O O . ALA A 1 180 ? 9.380 26.074 -5.922 1.00 53.25 180 ALA A O 1
#

Foldseek 3Di:
DDDPVVVVPPPPPPDPPDPDPPVNVVVVVVVVVVVVVVVVVVVVVVVVVVVVVVVVQDDPDALDDDAADDLVLCVVVVPDHDDDLQ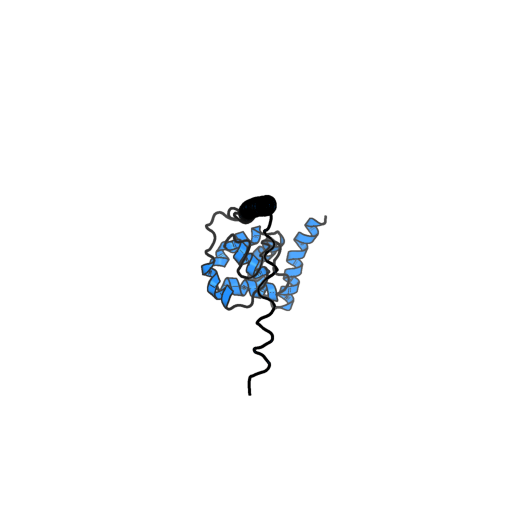LVLLNCLRRVGQDDPPDGRPRQPDHDQFLVSLVRNVVSCVSRVVSLVVLSSSLVSYQLSVQCSVCVVVLVPDDRVVSNVVSCVSNVVVVVVVVD

Secondary structure (DSSP, 8-state):
---TTTTSSSSSSSS------HHHHHHHHHHHHHHHHHHHHHHHHHHHHHHHHHHHHS----SSSSPPPPGGGGHHHHHHS---HHHHHHHHHHHT-SEETTEE--TTT----SHHHHHHHHHHHHHSGGGGGGHHHHHTT-HHHHHHHHTHHHHTTS-HHHHHHHHHHHHHHHHHHTT-

Sequence (180 aa):
MPDPIAEGCRAAAADQYTLVPAAYVVRLLDELEQTRTEQSAVHVQLMDARDRVTELETFMPGIGAGEPMPLSAFANWLHTADRGLSSHAIIGALTGRRTLPGRPVVVGIEWPLDAGDFWRCEQLLRAVPEAREHMLLIAELSPEWSALVAHWDDLAILDRPTLTDRIWELIETPRRNRRA

pLDDT: mean 72.73, std 20.41, range [36.44, 97.25]

Mean predicted aligned error: 15.75 Å

Solvent-accessible surface area (backbone atoms only — not comparable to full-atom values): 10489 Å² total; per-residue (Å²): 137,86,67,86,72,71,73,72,76,78,79,79,89,82,89,79,83,74,80,74,54,68,70,57,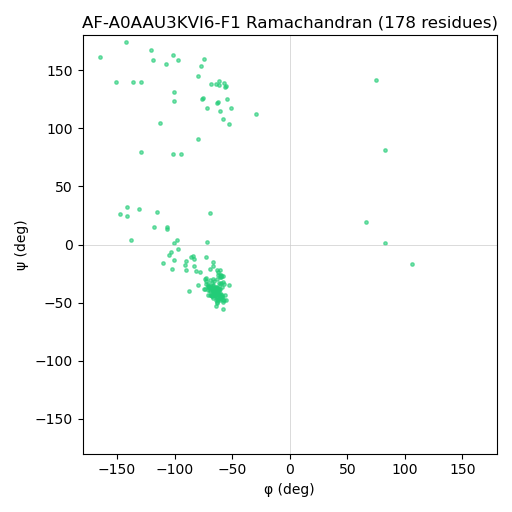55,52,50,51,50,50,53,51,51,50,51,51,50,50,52,48,50,51,49,51,51,50,48,52,50,47,50,51,48,45,57,75,59,50,71,72,75,60,72,54,104,59,83,59,48,62,69,71,75,45,45,65,56,76,71,73,55,81,82,48,64,30,37,44,22,51,52,21,58,47,41,58,37,52,60,52,96,95,45,85,35,67,68,49,79,39,60,56,73,39,37,68,41,41,48,38,34,53,52,50,40,67,75,33,55,74,58,57,81,48,44,67,43,46,21,71,49,27,68,46,34,31,44,47,54,78,41,42,73,67,52,72,73,48,55,63,69,62,28,23,57,51,46,46,59,48,40,43,55,55,54,53,67,74,76,111